Protein 2IF6 (pdb70)

Secondary structure (DSSP, 8-state):
----TT-EEEE---STTHHHHHHHHTSS--EEEEEEEETTEEEEEEESSSEEEEEHHHHHHTSGGG-EEEEEETT---HHHHHHHHHHHGGGTTPPB-TT--SSSSSB-HHHHHHHHHHHHH----S--EEGGGS---SHHHHHHHHHHHTT---TT-EE--HHHHHT-TTEEEEEEE----/----TT-EEEE---STTHHHHHHHHTSS--EEEEEEEETTEEEEEEESSSEEEEEHHHHHHHSGGG-EEEEEETT---HHHHHHHHHHHHTTTTPPB-TT--SSSSSB-HHHHHHHHHHHHH----S--EEGGGS---SHHHHHHHHHHHTT---TT-EE--HHHHHT-TTEEEEEEE--

Solvent-accessible surface area: 18149 Å² total; per-residue (Å²): 104,137,32,46,11,1,1,0,0,0,7,20,19,154,52,92,49,8,104,10,33,27,52,15,25,132,14,69,27,6,18,0,0,0,0,6,56,100,125,185,113,43,49,0,0,11,0,62,40,58,3,78,42,3,62,19,172,77,4,34,60,110,0,80,179,26,39,30,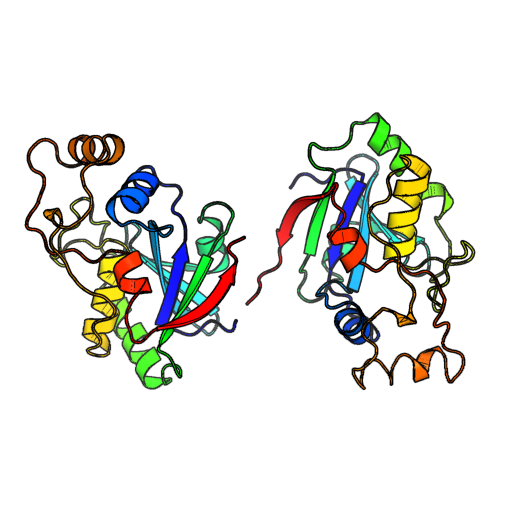5,0,33,35,21,126,86,30,21,57,103,110,64,35,116,87,0,26,124,13,0,134,167,10,65,51,63,72,36,2,91,42,49,28,56,55,68,107,83,0,7,10,1,0,0,0,11,12,0,1,59,82,19,40,56,32,132,0,1,135,56,70,79,17,93,100,28,52,24,93,58,107,80,4,87,59,46,18,150,132,133,31,35,208,134,46,39,77,98,48,44,14,0,8,8,35,22,0,28,88,4,113,52,14,46,56,44,13,126,96,21,31,80,63,60,115,9,52,10,1,3,0,0,0,6,20,23,162,55,102,44,7,134,7,31,39,60,14,20,137,17,82,27,6,19,0,0,0,0,6,50,95,133,190,120,37,49,0,0,9,1,64,42,57,3,73,42,7,50,2,124,102,2,21,74,110,3,71,174,27,37,10,2,0,31,34,21,124,87,30,21,58,102,114,60,34,111,89,0,23,103,5,0,108,152,16,66,50,62,73,32,1,94,43,40,25,56,53,72,104,75,0,6,10,0,0,0,0,8,15,0,1,59,74,14,38,55,34,127,0,2,135,59,68,81,14,100,98,26,55,24,94,54,107,71,4,84,57,36,19,154,137,111,33,34,206,128,45,38,76,101,47,44,13,0,7,8,39,22,0,28,90,3,116,51,14,47,59,45,13,131,68,47,141

InterPro domains:
  IPR024453 Permuted papain-like amidase enzyme, YaeF/YiiX, C92 family [PF05708] (21-193)
  IPR038765 Papain-like cysteine peptidase superfamily [SSF54001] (19-195)

Sequence (362 aa):
WQPQTGDIIFQISRSSQSKAIQLATHSDYSHTGMLVMRNNKKPYVFEAVGPVKYTPLKQWIAHHGEKGKYVVRRVEGGLSVEQQQKLAQQTAKRYLGKPYDFSFSWSDDRQYCSEVVWKVYQNALGMRVGEQQKLKEFDLSNPLVQQAKKLKERYGKNIPLEETVVSPQAVFDAPQLTTVAKEWPLFWQPQTGDIIFQISRSSQSKAIQLATHSDYSHTGMLVMRNKKPYVFEAVGPVKYTPLKQWIAHGEKGKYVVRRVEGGLSVEQQQKLAQTAKRYLGKPYDFSFSWSDDRQYCSEVVWKVYQNALGMRVGEQQKLKEFDLSNPLVQAKKLKERYGKNIPLEETVVSPQAVFDAPQLTTVAKEWP

Radius of gyration: 25.72 Å; Cα contacts (8 Å, |Δi|>4): 719; chains: 2; bounding box: 47×79×59 Å

Nearest PDB structures (foldseek):
  2if6-assembly2_B  TM=1.006E+00  e=7.183E-42  Escherichia coli O157:H7
  3kw0-assembly1_B  TM=7.102E-01  e=5.197E-08  Bacillus cereus ATCC 10987
  3kw0-assembly1_A  TM=7.034E-01  e=2.127E-07  Bacillus cereus ATCC 10987
  3kw0-assembly1_D  TM=5.969E-01  e=4.572E-08  Bacillus cereus ATCC 10987
  3kw0-assembly1_C  TM=5.766E-01  e=1.195E-07  Bacillus cereus ATCC 10987

B-factor: mean 24.36, std 8.17, range [10.58, 57.32]

Structure (mmCIF, N/CA/C/O backbone):
data_2IF6
#
_entry.id   2IF6
#
_cell.length_a   32.345
_cell.length_b   152.594
_cell.length_c   48.740
_cell.angle_alpha   90.00
_cell.angle_beta   92.67
_cell.angle_gamma   90.00
#
_symmetry.space_group_name_H-M   'P 1 21 1'
#
loop_
_entity.id
_entity.typ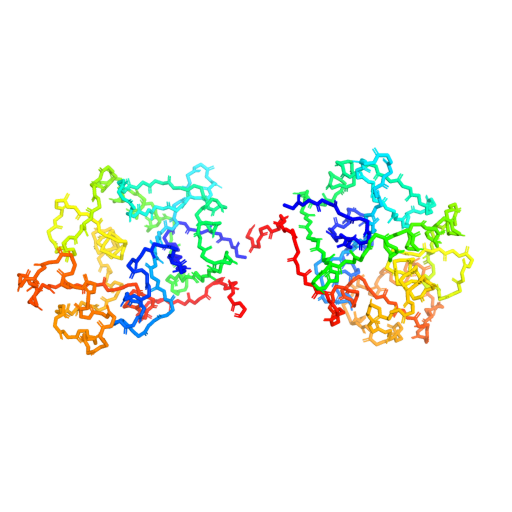e
_entity.pdbx_description
1 polymer 'Hypothetical protein yiiX'
2 non-polymer 'UNKNOWN ATOM OR ION'
3 water water
#
loop_
_atom_site.group_PDB
_atom_site.id
_atom_site.type_symbol
_atom_site.label_atom_id
_atom_site.label_alt_id
_atom_site.label_comp_id
_atom_site.label_asym_id
_atom_site.label_entity_id
_atom_site.label_seq_id
_atom_site.pdbx_PDB_ins_code
_atom_site.Cartn_x
_atom_site.Cartn_y
_atom_site.Cartn_z
_atom_site.occupancy
_atom_site.B_iso_or_equiv
_atom_site.auth_seq_id
_atom_site.auth_comp_id
_atom_site.auth_asym_id
_atom_site.auth_atom_id
_atom_site.pdbx_PDB_model_num
ATOM 1 N N . TRP A 1 3 ? 28.199 26.972 34.095 1.00 23.40 19 TRP A N 1
ATOM 2 C CA . TRP A 1 3 ? 28.173 25.775 35.002 1.00 22.30 19 TRP A CA 1
ATOM 3 C C . TRP A 1 3 ? 29.489 25.646 35.759 1.00 22.68 19 TRP A C 1
ATOM 4 O O . TRP A 1 3 ? 30.563 25.697 35.156 1.00 23.31 19 TRP A O 1
ATOM 15 N N . GLN A 1 4 ? 29.383 25.506 37.082 1.00 23.28 20 GLN A N 1
ATOM 16 C CA . GLN A 1 4 ? 30.501 25.230 37.978 1.00 24.07 20 GLN A CA 1
ATOM 17 C C . GLN A 1 4 ? 30.312 23.760 38.414 1.00 21.44 20 GLN A C 1
ATOM 18 O O . GLN A 1 4 ? 29.401 23.472 39.222 1.00 21.65 20 GLN A O 1
ATOM 24 N N . PRO A 1 5 ? 31.113 22.816 37.854 1.00 18.51 21 PRO A N 1
ATOM 25 C CA . PRO A 1 5 ? 30.933 21.428 38.242 1.00 17.41 21 PRO A CA 1
ATOM 26 C C . PRO A 1 5 ? 31.003 21.242 39.746 1.00 16.40 21 PRO A C 1
ATOM 27 O O . PRO A 1 5 ? 31.837 21.895 40.430 1.00 16.06 21 PRO A O 1
ATOM 31 N N . GLN A 1 6 ? 30.095 20.423 40.254 1.00 15.90 22 GLN A N 1
ATOM 32 C CA . GLN A 1 6 ? 30.080 20.050 41.677 1.00 16.94 22 GLN A CA 1
ATOM 33 C C . GLN A 1 6 ? 29.927 18.552 41.804 1.00 16.91 22 GLN A C 1
ATOM 34 O O . GLN A 1 6 ? 29.238 17.924 40.998 1.00 16.37 22 GLN A O 1
ATOM 40 N N . THR A 1 7 ? 30.532 17.989 42.848 1.00 15.46 23 THR A N 1
ATOM 41 C CA . THR A 1 7 ? 30.435 16.568 43.121 1.00 15.95 23 THR A CA 1
ATOM 42 C C . THR A 1 7 ? 28.960 16.175 43.262 1.00 15.95 23 THR A C 1
ATOM 43 O O . THR A 1 7 ? 28.176 16.859 43.974 1.00 15.39 23 THR A O 1
ATOM 47 N N . GLY A 1 8 ? 28.584 15.087 42.602 1.00 15.72 24 GLY A N 1
ATOM 48 C CA . GLY A 1 8 ? 27.193 14.698 42.544 1.00 14.59 24 GLY A CA 1
ATOM 49 C C . GLY A 1 8 ? 26.418 15.087 41.285 1.00 15.72 24 GLY A C 1
ATOM 50 O O . GLY A 1 8 ? 25.376 14.483 41.044 1.00 16.63 24 GLY A O 1
ATOM 51 N N . ASP A 1 9 ? 26.875 16.084 40.504 1.00 14.93 25 ASP A N 1
ATOM 52 C CA . ASP A 1 9 ? 26.176 16.461 39.264 1.00 14.10 25 ASP A CA 1
ATOM 53 C C . ASP A 1 9 ? 26.126 15.227 38.363 1.00 13.78 25 ASP A C 1
ATOM 54 O O . ASP A 1 9 ? 27.127 14.489 38.251 1.00 13.34 25 ASP A O 1
ATOM 59 N N . ILE A 1 10 ? 24.974 14.967 37.781 1.00 13.08 26 ILE A N 1
ATOM 60 C CA . ILE A 1 10 ? 24.830 13.766 36.959 1.00 15.09 26 ILE A CA 1
ATOM 61 C C . ILE A 1 10 ? 24.851 14.211 35.522 1.00 14.18 26 ILE A C 1
ATOM 62 O O . ILE A 1 10 ? 24.082 15.088 35.140 1.00 13.74 26 ILE A O 1
ATOM 67 N N . ILE A 1 11 ? 25.717 13.593 34.723 1.00 12.72 27 ILE A N 1
ATOM 68 C CA . ILE A 1 11 ? 25.950 14.064 33.372 1.00 12.70 27 ILE A CA 1
ATOM 69 C C . ILE A 1 11 ? 25.545 12.973 32.367 1.00 12.78 27 ILE A C 1
ATOM 70 O O . ILE A 1 11 ? 25.755 11.792 32.643 1.00 12.06 27 ILE A O 1
ATOM 75 N N . PHE A 1 12 ? 24.995 13.373 31.214 1.00 11.85 28 PHE A N 1
ATOM 76 C CA . PHE A 1 12 ? 24.405 12.417 30.261 1.00 12.26 28 PHE A CA 1
ATOM 77 C C . PHE A 1 12 ? 24.974 12.742 28.877 1.00 13.23 28 PHE A C 1
ATOM 78 O O . PHE A 1 12 ? 25.269 13.910 28.580 1.00 13.21 28 PHE A O 1
ATOM 86 N N . GLN A 1 13 ? 25.124 11.716 28.041 1.00 12.68 29 GLN A N 1
ATOM 87 C CA . GLN A 1 13 ? 25.619 11.896 26.703 1.00 14.38 29 GLN A CA 1
ATOM 88 C C . GLN A 1 13 ? 25.061 10.777 25.826 1.00 15.58 29 GLN A C 1
ATOM 89 O O . GLN A 1 13 ? 24.446 9.830 26.327 1.00 14.70 29 GLN A O 1
ATOM 95 N N . ILE A 1 14 ? 25.342 10.893 24.535 1.00 16.70 30 ILE A N 1
ATOM 96 C CA . ILE A 1 14 ? 25.057 9.852 23.561 1.00 18.78 30 ILE A CA 1
ATOM 97 C C . ILE A 1 14 ? 26.323 9.031 23.392 1.00 19.07 30 ILE A C 1
ATOM 98 O O . ILE A 1 14 ? 27.346 9.518 22.857 1.00 18.96 30 ILE A O 1
ATOM 103 N N . SER A 1 15 ? 26.262 7.793 23.855 1.00 20.39 31 SER A N 1
ATOM 104 C CA . SER A 1 15 ? 27.343 6.823 23.655 1.00 21.91 31 SER A CA 1
ATOM 105 C C . SER A 1 15 ? 27.610 6.572 22.141 1.00 23.13 31 SER A C 1
ATOM 106 O O . SER A 1 15 ? 26.675 6.591 21.326 1.00 22.58 31 SER A O 1
ATOM 109 N N . ARG A 1 16 ? 28.874 6.345 21.793 1.00 25.24 32 ARG A N 1
ATOM 110 C CA . ARG A 1 16 ? 29.254 5.916 20.431 1.00 28.12 32 ARG A CA 1
ATOM 111 C C . ARG A 1 16 ? 29.344 4.376 20.285 1.00 29.19 32 ARG A C 1
ATOM 112 O O . ARG A 1 16 ? 29.661 3.864 19.203 1.00 30.60 32 ARG A O 1
ATOM 120 N N . SER A 1 17 ? 29.065 3.656 21.364 1.00 29.58 33 SER A N 1
ATOM 121 C CA . SER A 1 17 ? 29.051 2.190 21.352 1.00 30.11 33 SER A CA 1
ATOM 122 C C . SER A 1 17 ? 27.922 1.649 20.491 1.00 30.29 33 SER A C 1
ATOM 123 O O . SER A 1 17 ? 26.937 2.332 20.266 1.00 29.25 33 SER A O 1
ATOM 126 N N . SER A 1 18 ? 28.068 0.397 20.036 1.00 30.90 34 SER A N 1
ATOM 127 C CA . SER A 1 18 ? 27.084 -0.232 19.126 1.00 30.69 34 SER A CA 1
ATOM 128 C C . SER A 1 18 ? 25.709 -0.469 19.780 1.00 30.06 34 SER A C 1
ATOM 129 O O . SER A 1 18 ? 24.704 -0.525 19.076 1.00 31.27 34 SER A O 1
ATOM 132 N N . GLN A 1 19 ? 25.649 -0.592 21.105 1.00 28.66 35 GLN A N 1
ATOM 133 C CA . GLN A 1 19 ? 24.342 -0.705 21.755 1.00 27.74 35 GLN A CA 1
ATOM 134 C C . GLN A 1 19 ? 23.607 0.633 21.919 1.00 25.71 35 GLN A C 1
ATOM 135 O O . GLN A 1 19 ? 22.469 0.650 22.365 1.00 24.75 35 GLN A O 1
ATOM 141 N N . SER A 1 20 ? 24.248 1.743 21.565 1.00 24.11 36 SER A N 1
ATOM 142 C CA . SER A 1 20 ? 23.713 3.051 21.930 1.00 23.17 36 SER A CA 1
ATOM 143 C C . SER A 1 20 ? 22.319 3.311 21.353 1.00 23.14 36 SER A C 1
ATOM 144 O O . SER A 1 20 ? 21.414 3.754 22.064 1.00 21.96 36 SER A O 1
ATOM 147 N N . LYS A 1 21 ? 22.150 3.005 20.066 1.00 22.15 37 LYS A N 1
ATOM 148 C CA . LYS A 1 21 ? 20.877 3.183 19.400 1.00 22.82 37 LYS A CA 1
ATOM 149 C C . LYS A 1 21 ? 19.750 2.331 19.983 1.00 21.86 37 LYS A C 1
ATOM 150 O O . LYS A 1 21 ? 18.635 2.811 20.211 1.00 21.92 37 LYS A O 1
ATOM 156 N N . ALA A 1 22 ? 20.030 1.061 20.239 1.00 21.45 38 ALA A N 1
ATOM 157 C CA . ALA A 1 22 ? 19.045 0.184 20.872 1.00 19.79 38 ALA A CA 1
ATOM 158 C C . ALA A 1 22 ? 18.588 0.728 22.226 1.00 19.00 38 ALA A C 1
ATOM 159 O O . ALA A 1 22 ? 17.410 0.706 22.530 1.00 17.36 38 ALA A O 1
ATOM 161 N N . ILE A 1 23 ? 19.544 1.195 23.034 1.00 18.62 39 ILE A N 1
ATOM 162 C CA . ILE A 1 23 ? 19.239 1.786 24.325 1.00 19.13 39 ILE A CA 1
ATOM 163 C C . ILE A 1 23 ? 18.321 3.008 24.153 1.00 18.29 39 ILE A C 1
ATOM 164 O O . ILE A 1 23 ? 17.287 3.092 24.790 1.00 18.40 39 ILE A O 1
ATOM 169 N N . GLN A 1 24 ? 18.680 3.918 23.262 1.00 18.17 40 GLN A N 1
ATOM 170 C CA . GLN A 1 24 ? 17.859 5.119 23.010 1.00 17.94 40 GLN A CA 1
ATOM 171 C C . GLN A 1 24 ? 16.412 4.750 22.653 1.00 17.93 40 GLN A C 1
ATOM 172 O O . GLN A 1 24 ? 15.432 5.328 23.158 1.00 17.43 40 GLN A O 1
ATOM 178 N N . LEU A 1 25 ? 16.274 3.739 21.810 1.00 17.12 41 LEU A N 1
ATOM 179 C CA . LEU A 1 25 ? 14.966 3.297 21.350 1.00 18.29 41 LEU A CA 1
ATOM 180 C C . LEU A 1 25 ? 14.128 2.621 22.437 1.00 17.82 41 LEU A C 1
ATOM 181 O O . LEU A 1 25 ? 12.969 2.960 22.630 1.00 18.57 41 LEU A O 1
ATOM 186 N N . ALA A 1 26 ? 14.711 1.648 23.135 1.00 17.74 42 ALA A N 1
ATOM 187 C CA . ALA A 1 26 ? 14.031 0.938 24.207 1.00 18.62 42 ALA A CA 1
ATOM 188 C C . ALA A 1 26 ? 13.597 1.869 25.363 1.00 19.88 42 ALA A C 1
ATOM 189 O O . ALA A 1 26 ? 12.622 1.587 26.091 1.00 19.63 42 ALA A O 1
ATOM 191 N N . THR A 1 27 ? 14.355 2.944 25.571 1.00 19.86 43 THR A N 1
ATOM 192 C CA . THR A 1 27 ? 14.114 3.746 26.791 1.00 20.62 43 THR A CA 1
ATOM 193 C C . THR A 1 27 ? 13.474 5.083 26.487 1.00 21.33 43 THR A C 1
ATOM 194 O O . THR A 1 27 ? 13.260 5.894 27.431 1.00 22.08 43 THR A O 1
ATOM 198 N N . HIS A 1 28 ? 13.187 5.286 25.195 1.00 21.57 44 HIS A N 1
ATOM 199 C CA . HIS A 1 28 ? 12.600 6.482 24.579 1.00 23.57 44 HIS A CA 1
ATOM 200 C C . HIS A 1 28 ? 13.406 7.722 24.914 1.00 23.45 44 HIS A C 1
ATOM 201 O O . HIS A 1 28 ? 12.879 8.686 25.467 1.00 24.56 44 HIS A O 1
ATOM 208 N N . SER A 1 29 ? 14.693 7.700 24.620 1.00 22.73 45 SER A N 1
ATOM 209 C CA . SER A 1 29 ? 15.574 8.697 25.213 1.00 23.07 45 SER A CA 1
ATOM 210 C C . SER A 1 29 ? 16.669 9.004 24.234 1.00 23.26 45 SER A C 1
ATOM 211 O O . SER A 1 29 ? 17.024 8.139 23.427 1.00 23.73 45 SER A O 1
ATOM 214 N N . ASP A 1 30 ? 17.191 10.224 24.316 1.00 22.39 46 ASP A N 1
ATOM 215 C CA . ASP A 1 30 ? 18.454 10.602 23.729 1.00 22.41 46 ASP A CA 1
ATOM 216 C C . ASP A 1 30 ? 19.694 10.119 24.499 1.00 21.02 46 ASP A C 1
ATOM 217 O O . ASP A 1 30 ? 20.779 10.135 23.954 1.00 22.05 46 ASP A O 1
ATOM 222 N N . TYR A 1 31 ? 19.553 9.738 25.761 1.00 19.52 47 TYR A N 1
ATOM 223 C CA . TYR A 1 31 ? 20.721 9.499 26.616 1.00 19.66 47 TYR A CA 1
ATOM 224 C C . TYR A 1 31 ? 21.051 8.027 26.609 1.00 19.21 47 TYR A C 1
ATOM 225 O O . TYR A 1 31 ? 20.191 7.192 26.920 1.00 20.82 47 TYR A O 1
ATOM 234 N N . SER A 1 32 ? 22.288 7.707 26.288 1.00 18.04 48 SER A N 1
ATOM 235 C CA . SER A 1 32 ? 22.691 6.322 26.329 1.00 17.98 48 SER A CA 1
ATOM 236 C C . SER A 1 32 ? 23.920 6.055 27.198 1.00 18.39 48 SER A C 1
ATOM 237 O O . SER A 1 32 ? 24.413 4.905 27.249 1.00 18.53 48 SER A O 1
ATOM 240 N N . HIS A 1 33 ? 24.425 7.098 27.876 1.00 16.75 49 HIS A N 1
ATOM 241 C CA . HIS A 1 33 ? 25.470 6.907 28.885 1.00 16.17 49 HIS A CA 1
ATOM 242 C C . HIS A 1 33 ? 25.354 7.984 29.948 1.00 15.65 49 HIS A C 1
ATOM 243 O O . HIS A 1 33 ? 24.891 9.077 29.648 1.00 16.18 49 HIS A O 1
ATOM 250 N N . THR A 1 34 ? 25.719 7.662 31.188 1.00 16.18 50 THR A N 1
ATOM 251 C CA . THR A 1 34 ? 25.643 8.643 32.289 1.00 16.64 50 THR A CA 1
ATOM 252 C C . THR A 1 34 ? 26.825 8.421 33.241 1.00 16.67 50 THR A C 1
ATOM 253 O O . THR A 1 34 ? 27.419 7.329 33.272 1.00 15.91 50 THR A O 1
ATOM 257 N N . GLY A 1 35 ? 27.215 9.469 33.949 1.00 14.63 51 GLY A N 1
ATOM 258 C CA . GLY A 1 35 ? 28.194 9.330 35.033 1.00 15.51 51 GLY A CA 1
ATOM 259 C C . GLY A 1 35 ? 27.921 10.427 36.048 1.00 14.99 51 GLY A C 1
ATOM 260 O O . GLY A 1 35 ? 26.990 11.251 35.854 1.00 14.50 51 GLY A O 1
ATOM 261 N N . MET A 1 36 ? 28.707 10.445 37.120 1.00 14.29 52 MET A N 1
ATOM 262 C CA . MET A 1 36 ? 28.488 11.427 38.195 1.00 14.15 52 MET A CA 1
ATOM 263 C C . MET A 1 36 ? 29.778 12.169 38.411 1.00 13.14 52 MET A C 1
ATOM 264 O O . MET A 1 36 ? 30.867 11.544 38.485 1.00 12.70 52 MET A O 1
ATOM 269 N N . LEU A 1 37 ? 29.673 13.487 38.511 1.00 13.86 53 LEU A N 1
ATOM 270 C CA . LEU A 1 37 ? 30.844 14.345 38.726 1.00 14.49 53 LEU A CA 1
ATOM 271 C C . LEU A 1 37 ? 31.416 14.052 40.124 1.00 14.68 53 LEU A C 1
ATOM 272 O O . LEU A 1 37 ? 30.656 13.877 41.079 1.00 13.59 53 LEU A O 1
ATOM 277 N N . VAL A 1 38 ? 32.752 13.938 40.202 1.00 14.10 54 VAL A N 1
ATOM 278 C CA . VAL A 1 38 ? 33.473 13.937 41.490 1.00 16.47 54 VAL A CA 1
ATOM 279 C C . VAL A 1 38 ? 34.643 14.930 41.341 1.00 17.37 54 VAL A C 1
ATOM 280 O O . VAL A 1 38 ? 35.477 14.787 40.420 1.00 17.98 54 VAL A O 1
ATOM 284 N N . MET A 1 39 ? 34.657 15.957 42.190 1.00 16.74 55 MET A N 1
ATOM 285 C CA . MET A 1 39 ? 35.769 16.899 42.254 1.00 18.16 55 MET A CA 1
ATOM 286 C C . MET A 1 39 ? 36.894 16.271 43.068 1.00 19.35 55 MET A C 1
ATOM 287 O O . MET A 1 39 ? 36.731 15.916 44.238 1.00 20.64 55 MET A O 1
ATOM 292 N N . ARG A 1 40 ? 38.030 16.062 42.418 1.00 19.56 56 ARG A N 1
ATOM 293 C CA . ARG A 1 40 ? 39.188 15.473 43.084 1.00 19.05 56 ARG A CA 1
ATOM 294 C C . ARG A 1 40 ? 40.293 16.509 43.049 1.00 18.31 56 ARG A C 1
ATOM 295 O O . ARG A 1 40 ? 40.689 16.964 41.978 1.00 17.61 56 ARG A O 1
ATOM 303 N N . ASN A 1 41 ? 40.737 16.952 44.223 1.00 19.82 57 ASN A N 1
ATOM 304 C CA A ASN A 1 41 ? 41.652 18.105 44.313 0.50 19.68 57 ASN A CA 1
ATOM 305 C CA B ASN A 1 41 ? 41.652 18.104 44.316 0.50 19.83 57 ASN A CA 1
ATOM 306 C C . ASN A 1 41 ? 41.140 19.272 43.472 1.00 19.76 57 ASN A C 1
ATOM 307 O O . ASN A 1 41 ? 41.895 19.930 42.757 1.00 18.88 57 ASN A O 1
ATOM 316 N N . LYS A 1 42 ? 39.826 19.518 43.545 1.00 19.13 58 LYS A N 1
ATOM 317 C CA . LYS A 1 42 ? 39.167 20.655 42.896 1.00 19.11 58 LYS A CA 1
ATOM 318 C C . LYS A 1 42 ? 39.128 20.569 41.354 1.00 19.62 58 LYS A C 1
ATOM 319 O O . LYS A 1 42 ? 38.842 21.560 40.688 1.00 19.01 58 LYS A O 1
ATOM 325 N N . LYS A 1 43 ? 39.400 19.384 40.820 1.00 17.87 59 LYS A N 1
ATOM 326 C CA . LYS A 1 43 ? 39.398 19.162 39.396 1.00 19.14 59 LYS A CA 1
ATOM 327 C C . LYS A 1 43 ? 38.259 18.210 39.091 1.00 17.75 59 LYS A C 1
ATOM 328 O O . LYS A 1 43 ? 38.074 17.235 39.822 1.00 17.58 59 LYS A O 1
ATOM 334 N N . PRO A 1 44 ? 37.499 18.490 38.020 1.00 17.75 60 PRO A N 1
ATOM 335 C CA . PRO A 1 44 ? 36.337 17.653 37.705 1.00 17.27 60 PRO A CA 1
ATOM 336 C C . PRO A 1 44 ? 36.654 16.334 36.977 1.00 16.65 60 PRO A C 1
ATOM 337 O O . PRO A 1 44 ? 37.272 16.319 35.890 1.00 16.60 60 PRO A O 1
ATOM 341 N N . TYR A 1 45 ? 36.226 15.247 37.605 1.00 15.53 61 TYR A N 1
ATOM 342 C CA . TYR A 1 45 ? 36.290 13.937 37.012 1.00 14.88 61 TYR A CA 1
ATOM 343 C C . TYR A 1 45 ? 34.871 13.409 36.895 1.00 15.24 61 TYR A C 1
ATOM 344 O O . TYR A 1 45 ? 34.001 13.817 37.664 1.00 15.64 61 TYR A O 1
ATOM 353 N N . VAL A 1 46 ? 34.655 12.484 35.966 1.00 13.15 62 VAL A N 1
ATOM 354 C CA . VAL A 1 46 ? 33.381 11.798 35.834 1.00 13.82 62 VAL A CA 1
ATOM 355 C C . VAL A 1 46 ? 33.565 10.342 36.311 1.00 14.54 62 VAL A C 1
ATOM 356 O O . VAL A 1 46 ? 34.334 9.554 35.710 1.00 16.18 62 VAL A O 1
ATOM 360 N N . PHE A 1 47 ? 32.866 10.000 37.400 1.00 14.47 63 PHE A N 1
ATOM 361 C CA . PHE A 1 47 ? 32.799 8.630 37.919 1.00 14.36 63 PHE A CA 1
ATOM 362 C C . PHE A 1 47 ? 31.791 7.882 37.056 1.00 15.21 63 PHE A C 1
ATOM 363 O O . PHE A 1 47 ? 30.621 8.297 36.989 1.00 13.52 63 PHE A O 1
ATOM 371 N N . GLU A 1 48 ? 32.231 6.809 36.384 1.00 14.54 64 GLU A N 1
ATOM 372 C CA . GLU A 1 48 ? 31.348 6.106 35.436 1.00 15.48 64 GLU A CA 1
ATOM 373 C C . GLU A 1 48 ? 31.637 4.614 35.385 1.00 15.71 64 GLU A C 1
ATOM 374 O O . GLU A 1 48 ? 32.772 4.206 35.612 1.00 14.85 64 GLU A O 1
ATOM 380 N N . ALA A 1 49 ? 30.611 3.820 35.098 1.00 15.91 65 ALA A N 1
ATOM 381 C CA . ALA A 1 49 ? 30.765 2.366 34.937 1.00 19.13 65 ALA A CA 1
ATOM 382 C C . ALA A 1 49 ? 30.938 2.118 33.456 1.00 21.00 65 ALA A C 1
ATOM 383 O O . ALA A 1 49 ? 29.971 2.160 32.708 1.00 22.00 65 ALA A O 1
ATOM 385 N N . VAL A 1 50 ? 32.178 1.918 33.028 1.00 22.53 66 VAL A N 1
ATOM 386 C CA . VAL A 1 50 ? 32.471 1.539 31.633 1.00 23.98 66 VAL A CA 1
ATOM 387 C C . VAL A 1 50 ? 33.354 0.287 31.508 1.00 24.49 66 VAL A C 1
ATOM 388 O O . VAL A 1 50 ? 33.944 0.054 30.473 1.00 26.27 66 VAL A O 1
ATOM 392 N N . GLY A 1 51 ? 33.455 -0.505 32.560 1.00 25.32 67 GLY A N 1
ATOM 393 C CA . GLY A 1 51 ? 34.322 -1.691 32.536 1.00 25.31 67 GLY A CA 1
ATOM 394 C C . GLY A 1 51 ? 35.777 -1.264 32.512 1.00 24.85 67 GLY A C 1
ATOM 395 O O . GLY A 1 51 ? 36.409 -1.245 31.445 1.00 24.87 67 GLY A O 1
ATOM 396 N N . PRO A 1 52 ? 36.312 -0.879 33.681 1.00 23.42 68 PRO A N 1
ATOM 397 C CA . PRO A 1 52 ? 35.637 -0.990 34.958 1.00 22.16 68 PRO A CA 1
ATOM 398 C C . PRO A 1 52 ? 34.955 0.333 35.399 1.00 20.39 68 PRO A C 1
ATOM 399 O O . PRO A 1 52 ? 34.956 1.306 34.652 1.00 20.99 68 PRO A O 1
ATOM 403 N N . VAL A 1 53 ? 34.407 0.348 36.609 1.00 18.12 69 VAL A N 1
ATOM 404 C CA . VAL A 1 53 ? 33.985 1.614 37.223 1.00 16.71 69 VAL A CA 1
ATOM 405 C C . VAL A 1 53 ? 35.267 2.382 37.534 1.00 17.15 69 VAL A C 1
ATOM 406 O O . VAL A 1 53 ? 36.243 1.829 38.080 1.00 15.77 69 VAL A O 1
ATOM 410 N N . LYS A 1 54 ? 35.280 3.659 37.180 1.00 17.39 70 LYS A N 1
ATOM 411 C CA . LYS A 1 54 ? 36.518 4.446 37.167 1.00 18.34 70 LYS A CA 1
ATOM 412 C C . LYS A 1 54 ? 36.210 5.941 37.135 1.00 17.57 70 LYS A C 1
ATOM 413 O O . LYS A 1 54 ? 35.067 6.358 36.860 1.00 17.31 70 LYS A O 1
ATOM 419 N N . TYR A 1 55 ? 37.239 6.732 37.387 1.00 16.60 71 TYR A N 1
ATOM 420 C CA . TYR A 1 55 ? 37.208 8.187 37.169 1.00 17.50 71 TYR A CA 1
ATOM 421 C C . TYR A 1 55 ? 37.853 8.573 35.841 1.00 17.89 71 TYR A C 1
ATOM 422 O O . TYR A 1 55 ? 38.943 8.093 35.500 1.00 18.88 71 TYR A O 1
ATOM 431 N N . THR A 1 56 ? 37.203 9.473 35.121 1.00 18.17 72 THR A N 1
ATOM 432 C CA . THR A 1 56 ? 37.686 9.974 33.853 1.00 18.44 72 THR A CA 1
ATOM 433 C C . THR A 1 56 ? 37.705 11.499 33.877 1.00 18.43 72 THR A C 1
ATOM 434 O O . THR A 1 56 ? 36.720 12.098 34.285 1.00 18.38 72 THR A O 1
ATOM 438 N N . PRO A 1 57 ? 38.800 12.138 33.405 1.00 19.05 73 PRO A N 1
ATOM 439 C CA . PRO A 1 57 ? 38.773 13.606 33.346 1.00 18.01 73 PRO A CA 1
ATOM 440 C C . PRO A 1 57 ? 37.582 14.128 32.527 1.00 17.64 73 PRO A C 1
ATOM 441 O O . PRO A 1 57 ? 37.260 13.600 31.476 1.00 17.07 73 PRO A O 1
ATOM 445 N N . LEU A 1 58 ? 36.905 15.134 33.043 1.00 17.25 74 LEU A N 1
ATOM 446 C CA . LEU A 1 58 ? 35.688 15.661 32.397 1.00 17.99 74 LEU A CA 1
ATOM 447 C C . LEU A 1 58 ? 35.870 16.031 30.906 1.00 19.15 74 LEU A C 1
ATOM 448 O O . LEU A 1 58 ? 35.030 15.731 30.068 1.00 18.37 74 LEU A O 1
ATOM 453 N N . LYS A 1 59 ? 36.990 16.640 30.563 1.00 20.24 75 LYS A N 1
ATOM 454 C CA . LYS A 1 59 ? 37.197 17.029 29.182 1.00 22.96 75 LYS A CA 1
ATOM 455 C C . LYS A 1 59 ? 37.174 15.786 28.305 1.00 22.09 75 LYS A C 1
ATOM 456 O O . LYS A 1 59 ? 36.499 15.772 27.281 1.00 21.81 75 LYS A O 1
ATOM 462 N N . GLN A 1 60 ? 37.867 14.730 28.734 1.00 21.99 76 GLN A N 1
ATOM 463 C CA . GLN A 1 60 ? 37.920 13.481 27.963 1.00 23.26 76 GLN A CA 1
ATOM 464 C C . GLN A 1 60 ? 36.525 12.782 27.912 1.00 21.66 76 GLN A C 1
ATOM 465 O O . GLN A 1 60 ? 36.089 12.262 26.861 1.00 19.64 76 GLN A O 1
ATOM 471 N N . TRP A 1 61 ? 35.838 12.759 29.048 1.00 18.67 77 TRP A N 1
ATOM 472 C CA . TRP A 1 61 ? 34.477 12.204 29.083 1.00 19.00 77 TRP A CA 1
ATOM 473 C C . TRP A 1 61 ? 33.537 12.847 28.054 1.00 18.45 77 TRP A C 1
ATOM 474 O O . TRP A 1 61 ? 32.816 12.163 27.353 1.00 18.44 77 TRP A O 1
ATOM 485 N N . ILE A 1 62 ? 33.543 14.177 27.972 1.00 19.22 78 ILE A N 1
ATOM 486 C CA . ILE A 1 62 ? 32.611 14.884 27.097 1.00 21.01 78 ILE A CA 1
ATOM 487 C C . ILE A 1 62 ? 32.940 14.625 25.621 1.00 22.55 78 ILE A C 1
ATOM 488 O O . ILE A 1 62 ? 32.029 14.508 24.776 1.00 23.53 78 ILE A O 1
ATOM 493 N N . ALA A 1 63 ? 34.240 14.561 25.335 1.00 24.16 79 ALA A N 1
ATOM 494 C CA . ALA A 1 63 ? 34.778 14.381 23.969 1.00 25.90 79 ALA A CA 1
ATOM 495 C C . ALA A 1 63 ? 34.349 13.025 23.422 1.00 26.02 79 ALA A C 1
ATOM 496 O O . ALA A 1 63 ? 34.185 12.849 22.223 1.00 28.27 79 ALA A O 1
ATOM 498 N N . HIS A 1 64 ? 34.175 12.063 24.314 1.00 26.15 80 HIS A N 1
ATOM 499 C CA A HIS A 1 64 ? 33.756 10.718 23.924 0.50 26.54 80 HIS A CA 1
ATOM 500 C CA B HIS A 1 64 ? 33.753 10.707 23.950 0.50 26.42 80 HIS A CA 1
ATOM 501 C C . HIS A 1 64 ? 32.269 10.629 23.516 1.00 26.03 80 HIS A C 1
ATOM 502 O O . HIS A 1 64 ? 31.851 9.664 22.873 1.00 26.84 80 HIS A O 1
ATOM 515 N N . GLY A 1 65 ? 31.472 11.628 23.869 1.00 24.64 81 GLY A N 1
ATOM 516 C CA . GLY A 1 65 ? 30.055 11.603 23.519 1.00 24.18 81 GLY A CA 1
ATOM 517 C C . GLY A 1 65 ? 29.898 11.962 22.060 1.00 24.61 81 GLY A C 1
ATOM 518 O O . GLY A 1 65 ? 30.692 12.724 21.522 1.00 23.61 81 GLY A O 1
ATOM 519 N N . GLU A 1 66 ? 28.889 11.410 21.405 1.00 25.23 82 GLU A N 1
ATOM 520 C CA . GLU A 1 66 ? 28.620 11.795 20.026 1.00 25.99 82 GLU A CA 1
ATOM 521 C C . GLU A 1 66 ? 28.377 13.306 19.910 1.00 25.45 82 GLU A C 1
ATOM 522 O O . GLU A 1 66 ? 27.564 13.899 20.656 1.00 23.91 82 GLU A O 1
ATOM 528 N N . LYS A 1 67 ? 29.118 13.927 18.996 1.00 25.36 83 LYS A N 1
ATOM 529 C CA . LYS A 1 67 ? 29.032 15.363 18.736 1.00 25.67 83 LYS A CA 1
ATOM 530 C C . LYS A 1 67 ? 29.380 16.241 19.950 1.00 24.63 83 LYS A C 1
ATOM 531 O O . LYS A 1 67 ? 29.138 17.455 19.919 1.00 24.60 83 LYS A O 1
ATOM 537 N N . GLY A 1 68 ? 29.983 15.644 20.987 1.00 22.98 84 GLY A N 1
ATOM 538 C CA . GLY A 1 68 ? 30.347 16.377 22.204 1.00 21.86 84 GLY A CA 1
ATOM 539 C C . GLY A 1 68 ? 29.158 16.850 23.043 1.00 21.26 84 GLY A C 1
ATOM 540 O O . GLY A 1 68 ? 29.333 17.701 23.937 1.00 21.43 84 GLY A O 1
ATOM 541 N N . LYS A 1 69 ? 27.947 16.353 22.739 1.00 20.12 85 LYS A N 1
ATOM 542 C CA . LYS A 1 69 ? 26.728 16.842 23.388 1.00 19.25 85 LYS A CA 1
ATOM 543 C C . LYS A 1 69 ? 26.644 16.291 24.805 1.00 18.44 85 LYS A C 1
ATOM 544 O O . LYS A 1 69 ? 27.027 15.134 25.057 1.00 16.61 85 LYS A O 1
ATOM 550 N N . TYR A 1 70 ? 26.142 17.113 25.725 1.00 17.83 86 TY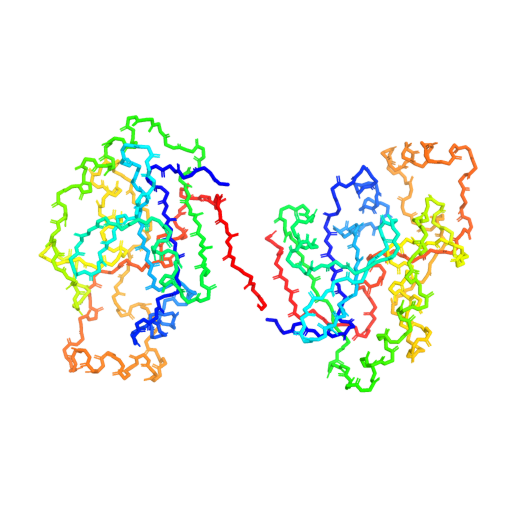R A N 1
ATOM 551 C CA . TYR A 1 70 ? 25.945 16.655 27.096 1.00 16.89 86 TYR A CA 1
ATOM 552 C C . TYR A 1 70 ? 24.926 17.557 27.781 1.00 17.38 86 TYR A C 1
ATOM 553 O O . TYR A 1 70 ? 24.681 18.708 27.357 1.00 16.59 86 TYR A O 1
ATOM 562 N N . VAL A 1 71 ? 24.341 17.024 28.840 1.00 16.57 87 VAL A N 1
ATOM 563 C CA . VAL A 1 71 ? 23.442 17.799 29.706 1.00 16.24 87 VAL A CA 1
ATOM 564 C C . VAL A 1 71 ? 23.750 17.345 31.110 1.00 15.41 87 VAL A C 1
ATOM 565 O O . VAL A 1 71 ? 24.125 16.167 31.325 1.00 14.81 87 VAL A O 1
ATOM 569 N N . VAL A 1 72 ? 23.628 18.268 32.065 1.00 14.70 88 VAL A N 1
ATOM 570 C CA . VAL A 1 72 ? 23.982 17.987 33.448 1.00 14.41 88 VAL A CA 1
ATOM 571 C C . VAL A 1 72 ? 22.787 18.246 34.342 1.00 15.10 88 VAL A C 1
ATOM 572 O O . VAL A 1 72 ? 22.180 19.306 34.247 1.00 16.19 88 VAL A O 1
ATOM 576 N N . ARG A 1 73 ? 22.467 17.296 35.225 1.00 16.47 89 ARG A N 1
ATOM 577 C CA . ARG A 1 73 ? 21.402 17.496 36.208 1.00 16.18 89 ARG A CA 1
ATOM 578 C C . ARG A 1 73 ? 22.005 17.594 37.611 1.00 16.25 89 ARG A C 1
ATOM 579 O O . ARG A 1 73 ? 23.042 16.986 37.901 1.00 17.55 89 ARG A O 1
ATOM 587 N N . ARG A 1 74 ? 21.367 18.362 38.474 1.00 15.31 90 ARG A N 1
ATOM 588 C CA . ARG A 1 74 ? 21.823 18.486 39.864 1.00 14.51 90 ARG A CA 1
ATOM 589 C C . ARG A 1 74 ? 20.644 18.504 40.804 1.00 15.27 90 ARG A C 1
ATOM 590 O O . ARG A 1 74 ? 19.569 19.001 40.450 1.00 14.68 90 ARG A O 1
ATOM 598 N N . VAL A 1 75 ? 20.834 18.033 42.043 1.00 14.92 91 VAL A N 1
ATOM 599 C CA . VAL A 1 75 ? 19.723 18.118 42.964 1.00 16.28 91 VAL A CA 1
ATOM 600 C C . VAL A 1 75 ? 19.350 19.590 43.131 1.00 16.62 91 VAL A C 1
ATOM 601 O O . VAL A 1 75 ? 20.221 20.423 43.344 1.00 16.91 91 VAL A O 1
ATOM 605 N N . GLU A 1 76 ? 18.058 19.894 43.035 1.00 16.37 92 GLU A N 1
ATOM 606 C CA . GLU A 1 76 ? 17.593 21.271 43.014 1.00 17.46 92 GLU A CA 1
ATOM 607 C C . GLU A 1 76 ? 17.924 21.970 44.339 1.00 18.43 92 GLU A C 1
ATOM 608 O O . GLU A 1 76 ? 17.659 21.414 45.445 1.00 16.37 92 GLU A O 1
ATOM 614 N N . GLY A 1 77 ? 18.511 23.160 44.217 1.00 18.86 93 GLY A N 1
ATOM 615 C CA . GLY A 1 77 ? 19.063 23.891 45.395 1.00 20.73 93 GLY A CA 1
ATOM 616 C C . GLY A 1 77 ? 20.472 23.484 45.841 1.00 21.50 93 GLY A C 1
ATOM 617 O O . GLY A 1 77 ? 21.070 24.112 46.742 1.00 21.22 93 GLY A O 1
ATOM 618 N N . GLY A 1 78 ? 21.025 22.460 45.193 1.00 20.71 94 GLY A N 1
ATOM 619 C CA . GLY A 1 78 ? 22.404 22.034 45.437 1.00 20.61 94 GLY A CA 1
ATOM 620 C C . GLY A 1 78 ? 22.532 21.101 46.624 1.00 20.54 94 GLY A C 1
ATOM 621 O O . GLY A 1 78 ? 21.625 21.043 47.497 1.00 20.96 94 GLY A O 1
ATOM 622 N N . LEU A 1 79 ? 23.653 20.360 46.657 1.00 19.59 95 LEU A N 1
ATOM 623 C CA . LEU A 1 79 ? 24.044 19.511 47.802 1.00 18.71 95 LEU A CA 1
ATOM 624 C C . LEU A 1 79 ? 24.974 20.297 48.731 1.00 19.45 95 LEU A C 1
ATOM 625 O O . LEU A 1 79 ? 25.694 21.209 48.259 1.00 19.69 95 LEU A O 1
ATOM 630 N N . SER A 1 80 ? 24.954 19.958 50.035 1.00 19.41 96 SER A N 1
ATOM 631 C CA . SER A 1 80 ? 25.888 20.543 50.983 1.00 19.62 96 SER A CA 1
ATOM 632 C C . SER A 1 80 ? 27.245 19.880 50.770 1.00 19.68 96 SER A C 1
ATOM 633 O O . SER A 1 80 ? 27.355 18.815 50.126 1.00 19.24 96 SER A O 1
ATOM 636 N N . VAL A 1 81 ? 28.281 20.482 51.338 1.00 19.45 97 VAL A N 1
ATOM 637 C CA . VAL A 1 81 ? 29.610 19.856 51.317 1.00 18.69 97 VAL A CA 1
ATOM 638 C C . VAL A 1 81 ? 29.594 18.468 51.953 1.00 19.40 97 VAL A C 1
ATOM 639 O O . VAL A 1 81 ? 30.215 17.525 51.437 1.00 16.97 97 VAL A O 1
ATOM 643 N N . GLU A 1 82 ? 28.845 18.309 53.044 1.00 20.26 98 GLU A N 1
ATOM 644 C CA . GLU A 1 82 ? 28.721 17.003 53.684 1.00 22.64 98 GLU A CA 1
ATOM 645 C C . GLU A 1 82 ? 28.051 15.924 52.775 1.00 21.10 98 GLU A C 1
ATOM 646 O O . GLU A 1 82 ? 28.489 14.749 52.717 1.00 21.07 98 GLU A O 1
ATOM 652 N N . GLN A 1 83 ? 26.982 16.316 52.088 1.00 19.60 99 GLN A N 1
ATOM 653 C CA . GLN A 1 83 ? 26.312 15.419 51.134 1.00 19.72 99 GLN A CA 1
ATOM 654 C C . GLN A 1 83 ? 27.289 15.016 50.019 1.00 18.99 99 GLN A C 1
ATOM 655 O O . GLN A 1 83 ? 27.430 13.848 49.719 1.00 18.20 99 GLN A O 1
ATOM 661 N N . GLN A 1 84 ? 27.972 15.999 49.444 1.00 18.11 100 GLN A N 1
ATOM 662 C CA . GLN A 1 84 ? 28.983 15.748 48.415 1.00 20.73 100 GLN A CA 1
ATOM 663 C C . GLN A 1 84 ? 30.079 14.752 48.861 1.00 20.70 100 GLN A C 1
ATOM 664 O O . GLN A 1 84 ? 30.430 13.838 48.107 1.00 22.03 100 GLN A O 1
ATOM 670 N N . GLN A 1 85 ? 30.623 14.937 50.070 1.00 22.22 101 GLN A N 1
ATOM 671 C CA . GLN A 1 85 ? 31.619 14.034 50.665 1.00 23.37 101 GLN A CA 1
ATOM 672 C C . GLN A 1 85 ? 31.057 12.620 50.877 1.00 22.59 101 GLN A C 1
ATOM 673 O O . GLN A 1 85 ? 31.801 11.635 50.811 1.00 21.92 101 GLN A O 1
ATOM 679 N N . LYS A 1 86 ? 29.761 12.507 51.148 1.00 21.59 102 LYS A N 1
ATOM 680 C CA . LYS A 1 86 ? 29.176 11.161 51.272 1.00 22.03 102 LYS A CA 1
ATOM 681 C C . LYS A 1 86 ? 29.055 10.462 49.907 1.00 21.05 102 LYS A C 1
ATOM 682 O O . LYS A 1 86 ? 29.320 9.249 49.799 1.00 20.53 102 LYS A O 1
ATOM 688 N N . LEU A 1 87 ? 28.676 11.215 48.871 1.00 19.41 103 LEU A N 1
ATOM 689 C CA . LEU A 1 87 ? 28.643 10.646 47.498 1.00 18.73 103 LEU A CA 1
ATOM 690 C C . LEU A 1 87 ? 30.031 10.209 47.073 1.00 18.66 103 LEU A C 1
ATOM 691 O O . LEU A 1 87 ? 30.210 9.087 46.578 1.00 17.93 103 LEU A O 1
ATOM 696 N N . ALA A 1 88 ? 31.013 11.088 47.273 1.00 18.52 104 ALA A N 1
ATOM 697 C CA . ALA A 1 88 ? 32.399 10.764 46.920 1.00 18.95 104 ALA A CA 1
ATOM 698 C C . ALA A 1 88 ? 32.898 9.482 47.612 1.00 20.22 104 ALA A C 1
ATOM 699 O O . ALA A 1 88 ? 33.512 8.628 46.965 1.00 21.43 104 ALA A O 1
ATOM 701 N N . GLN A 1 89 ? 32.629 9.364 48.919 1.00 21.35 105 GLN A N 1
ATOM 702 C CA A GLN A 1 89 ? 33.007 8.219 49.774 0.50 22.10 105 GLN A CA 1
ATOM 703 C CA B GLN A 1 89 ? 33.082 8.201 49.698 0.50 21.72 105 GLN A CA 1
ATOM 704 C C . GLN A 1 89 ? 32.396 6.899 49.312 1.00 21.64 105 GLN A C 1
ATOM 705 O O . GLN A 1 89 ? 33.053 5.857 49.234 1.00 20.89 105 GLN A O 1
ATOM 716 N N . THR A 1 90 ? 31.094 6.945 49.073 1.00 20.84 106 THR A N 1
ATOM 717 C CA . THR A 1 90 ? 30.361 5.782 48.595 1.00 20.10 106 THR A CA 1
ATOM 718 C C . THR A 1 90 ? 30.817 5.355 47.220 1.00 20.25 106 THR A C 1
ATOM 719 O O . THR A 1 90 ? 30.936 4.169 46.967 1.00 19.24 106 THR A O 1
ATOM 723 N N . ALA A 1 91 ? 31.074 6.324 46.327 1.00 19.76 107 ALA A N 1
ATOM 724 C CA . ALA A 1 91 ? 31.500 5.999 44.969 1.00 20.01 107 ALA A CA 1
ATOM 725 C C . ALA A 1 91 ? 32.723 5.078 45.021 1.00 20.98 107 ALA A C 1
ATOM 726 O O . ALA A 1 91 ? 32.877 4.196 44.170 1.00 19.98 107 ALA A O 1
ATOM 728 N N . LYS A 1 92 ? 33.585 5.290 46.020 1.00 21.85 108 LYS A N 1
ATOM 729 C CA . LYS A 1 92 ? 34.838 4.525 46.130 1.00 23.60 108 LYS A CA 1
ATOM 730 C C . LYS A 1 92 ? 34.623 3.022 46.246 1.00 23.57 108 LYS A C 1
ATOM 731 O O . LYS A 1 92 ? 35.456 2.258 45.815 1.00 24.08 108 LYS A O 1
ATOM 737 N N . ARG A 1 93 ? 33.503 2.611 46.818 1.00 25.03 109 ARG A N 1
ATOM 738 C CA . ARG A 1 93 ? 33.199 1.198 47.062 1.00 26.51 109 ARG A CA 1
ATOM 739 C C . ARG A 1 93 ? 32.930 0.413 45.777 1.00 25.37 109 ARG A C 1
ATOM 740 O O . ARG A 1 93 ? 32.984 -0.803 45.788 1.00 25.70 109 ARG A O 1
ATOM 748 N N . TYR A 1 94 ? 32.656 1.108 44.670 1.00 24.21 110 TYR A N 1
ATOM 749 C CA . TYR A 1 94 ? 32.309 0.459 43.390 1.00 22.74 110 TYR A CA 1
ATOM 750 C C . TYR A 1 94 ? 33.462 0.489 42.376 1.00 22.44 110 TYR A C 1
ATOM 751 O O . TYR A 1 94 ? 33.368 -0.127 41.305 1.00 22.17 110 TYR A O 1
ATOM 760 N N . LEU A 1 95 ? 34.547 1.200 42.700 1.00 21.82 111 LEU A N 1
ATOM 761 C CA . LEU A 1 95 ? 35.646 1.331 41.764 1.00 21.61 111 LEU A CA 1
ATOM 762 C C . LEU A 1 95 ? 36.216 -0.034 41.415 1.00 22.22 111 LEU A C 1
ATOM 763 O O . LEU A 1 95 ? 36.331 -0.918 42.285 1.00 23.35 111 LEU A O 1
ATOM 768 N N . GLY A 1 96 ? 36.548 -0.215 40.146 1.00 23.02 112 GLY A N 1
ATOM 769 C CA . GLY A 1 96 ? 37.110 -1.477 39.684 1.00 22.70 112 GLY A CA 1
ATOM 770 C C . GLY A 1 96 ? 36.126 -2.574 39.330 1.00 22.67 112 GLY A C 1
ATOM 771 O O . GLY A 1 96 ? 36.542 -3.604 38.821 1.00 23.11 112 GLY A O 1
ATOM 772 N N . LYS A 1 97 ? 34.838 -2.387 39.595 1.00 22.71 113 LYS A N 1
ATOM 773 C CA . LYS A 1 97 ? 33.815 -3.387 39.208 1.00 23.45 113 LYS A CA 1
ATOM 774 C C . LYS A 1 97 ? 33.715 -3.455 37.676 1.00 23.11 113 LYS A C 1
ATOM 775 O O . LYS A 1 97 ? 33.686 -2.406 37.010 1.00 23.46 113 LYS A O 1
ATOM 781 N N . PRO A 1 98 ? 33.675 -4.671 37.096 1.00 22.77 114 PRO A N 1
ATOM 782 C CA . PRO A 1 98 ? 33.608 -4.739 35.627 1.00 23.40 114 PRO A CA 1
ATOM 783 C C . PRO A 1 98 ? 32.247 -4.330 35.025 1.00 23.92 114 PRO A C 1
ATOM 784 O O . PRO A 1 98 ? 31.265 -4.210 35.745 1.00 23.21 114 PRO A O 1
ATOM 788 N N . TYR A 1 99 ? 32.198 -4.152 33.705 1.00 24.60 115 TYR A N 1
ATOM 789 C CA . TYR A 1 99 ? 30.966 -3.723 33.056 1.00 25.74 115 TYR A CA 1
ATOM 790 C C . TYR A 1 99 ? 29.900 -4.817 33.100 1.00 25.43 115 TYR A C 1
ATOM 791 O O . TYR A 1 99 ? 30.178 -5.971 32.779 1.00 25.00 115 TYR A O 1
ATOM 800 N N . ASP A 1 100 ? 28.682 -4.439 33.476 1.00 25.37 116 ASP A N 1
ATOM 801 C CA . ASP A 1 100 ? 27.566 -5.380 33.561 1.00 25.68 116 ASP A CA 1
ATOM 802 C C . ASP A 1 100 ? 26.873 -5.586 32.226 1.00 26.72 116 ASP A C 1
ATOM 803 O O . ASP A 1 100 ? 25.847 -4.947 31.936 1.00 25.95 116 ASP A O 1
ATOM 808 N N . PHE A 1 101 ? 27.399 -6.530 31.443 1.00 28.06 117 PHE A N 1
ATOM 809 C CA . PHE A 1 101 ? 26.817 -6.881 30.138 1.00 29.36 117 PHE A CA 1
ATOM 810 C C . PHE A 1 101 ? 25.410 -7.494 30.195 1.00 29.72 117 PHE A C 1
ATOM 811 O O . PHE A 1 101 ? 24.712 -7.511 29.194 1.00 31.46 117 PHE A O 1
ATOM 819 N N . SER A 1 102 ? 25.005 -7.973 31.362 1.00 29.73 118 SER A N 1
ATOM 820 C CA . SER A 1 102 ? 23.693 -8.568 31.592 1.00 29.56 118 SER A CA 1
ATOM 821 C C . SER A 1 102 ? 22.610 -7.573 32.022 1.00 28.82 118 SER A C 1
ATOM 822 O O . SER A 1 102 ? 21.447 -7.957 32.109 1.00 27.39 118 SER A O 1
ATOM 825 N N . PHE A 1 103 ? 22.997 -6.324 32.336 1.00 27.90 119 PHE A N 1
ATOM 826 C CA . PHE A 1 103 ? 22.117 -5.381 33.070 1.00 28.00 119 PHE A CA 1
ATOM 827 C C . PHE A 1 103 ? 21.444 -6.006 34.305 1.00 27.32 119 PHE A C 1
ATOM 828 O O . PHE A 1 103 ? 20.251 -5.813 34.574 1.00 27.63 119 PHE A O 1
ATOM 836 N N . SER A 1 104 ? 22.230 -6.723 35.086 1.00 26.17 120 SER A N 1
ATOM 837 C CA . SER A 1 104 ? 21.714 -7.352 36.280 1.00 25.28 120 SER A CA 1
ATOM 838 C C . SER A 1 104 ? 21.741 -6.384 37.461 1.00 24.57 120 SER A C 1
ATOM 839 O O . SER A 1 104 ? 22.665 -5.589 37.604 1.00 23.01 120 SER A O 1
ATOM 842 N N . TRP A 1 105 ? 20.723 -6.465 38.302 1.00 25.03 121 TRP A N 1
ATOM 843 C CA . TRP A 1 105 ? 20.650 -5.627 39.503 1.00 25.58 121 TRP A CA 1
ATOM 844 C C . TRP A 1 105 ? 21.581 -6.076 40.654 1.00 26.47 121 TRP A C 1
ATOM 845 O O . TRP A 1 105 ? 21.658 -5.415 41.673 1.00 26.52 121 TRP A O 1
ATOM 856 N N . SER A 1 106 ? 22.297 -7.196 40.495 1.00 26.74 122 SER A N 1
ATOM 857 C CA . SER A 1 106 ? 23.296 -7.592 41.498 1.00 26.43 122 SER A CA 1
ATOM 858 C C . SER A 1 106 ? 24.529 -6.668 41.422 1.00 27.62 122 SER A C 1
ATOM 859 O O . SER A 1 106 ? 24.773 -6.003 40.393 1.00 27.00 122 SER A O 1
ATOM 862 N N . ASP A 1 107 ? 25.299 -6.625 42.509 1.00 27.62 123 ASP A N 1
ATOM 863 C CA . ASP A 1 107 ? 26.447 -5.711 42.608 1.00 29.04 123 ASP A CA 1
ATOM 864 C C . ASP A 1 107 ? 27.762 -6.241 42.044 1.00 28.34 123 ASP A C 1
ATOM 865 O O . ASP A 1 107 ? 28.742 -5.493 41.971 1.00 29.05 123 ASP A O 1
ATOM 870 N N . ASP A 1 108 ? 27.762 -7.497 41.614 1.00 28.19 124 ASP A N 1
ATOM 871 C CA . ASP A 1 108 ? 28.940 -8.123 40.990 1.00 28.56 124 ASP A CA 1
ATOM 872 C C . ASP A 1 108 ? 29.574 -7.274 39.864 1.00 26.94 124 ASP A C 1
ATOM 873 O O . ASP A 1 108 ? 30.791 -7.130 39.805 1.00 26.20 124 ASP A O 1
ATOM 878 N N . ARG A 1 109 ? 28.752 -6.755 38.957 1.00 24.73 125 ARG A N 1
ATOM 879 C CA . ARG A 1 109 ? 29.222 -5.922 37.841 1.00 22.96 125 ARG A CA 1
ATOM 880 C C . ARG A 1 109 ? 28.330 -4.680 37.760 1.00 21.13 125 ARG A C 1
ATOM 881 O O . ARG A 1 109 ? 27.231 -4.705 38.300 1.00 20.14 125 ARG A O 1
ATOM 889 N N . GLN A 1 110 ? 28.764 -3.613 37.079 1.00 19.27 126 GLN A N 1
ATOM 890 C CA . GLN A 1 110 ? 27.971 -2.366 37.069 1.00 18.45 126 GLN A CA 1
ATOM 891 C C . GLN A 1 110 ? 27.746 -1.821 35.678 1.00 18.26 126 GLN A C 1
ATOM 892 O O . GLN A 1 110 ? 28.697 -1.820 34.870 1.00 16.66 126 GLN A O 1
ATOM 898 N N . TYR A 1 111 ? 26.511 -1.374 35.374 1.00 17.29 127 TYR A N 1
ATOM 899 C CA . TYR A 1 111 ? 26.299 -0.570 34.173 1.00 16.88 127 TYR A CA 1
ATOM 900 C C . TYR A 1 111 ? 26.112 0.903 34.556 1.00 16.15 127 TYR A C 1
ATOM 901 O O . TYR A 1 111 ? 26.098 1.245 35.739 1.00 15.72 127 TYR A O 1
ATOM 910 N N . CYS A 1 112 ? 26.038 1.792 33.574 1.00 16.13 128 CYS A N 1
ATOM 911 C CA . CYS A 1 112 ? 26.230 3.213 33.858 1.00 16.25 128 CYS A CA 1
ATOM 912 C C . CYS A 1 112 ? 25.224 3.837 34.824 1.00 16.36 128 CYS A C 1
ATOM 913 O O . CYS A 1 112 ? 25.612 4.553 35.783 1.00 16.13 128 CYS A O 1
ATOM 916 N N . SER A 1 113 ? 23.934 3.628 34.570 1.00 16.95 129 SER A N 1
ATOM 917 C CA . SER A 1 113 ? 22.906 4.268 35.389 1.00 17.06 129 SER A CA 1
ATOM 918 C C . SER A 1 113 ? 22.704 3.477 36.673 1.00 16.89 129 SER A C 1
ATOM 919 O O . SER A 1 113 ? 22.326 4.054 37.699 1.00 17.42 129 SER A O 1
ATOM 922 N N . GLU A 1 114 ? 23.002 2.172 36.638 1.00 15.70 130 GLU A N 1
ATOM 923 C CA . GLU A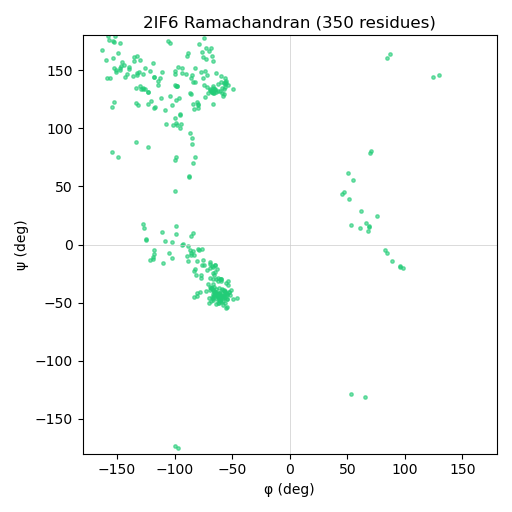 1 114 ? 22.993 1.364 37.862 1.00 16.14 130 GLU A CA 1
ATOM 924 C C . GLU A 1 114 ? 23.894 1.987 38.933 1.00 16.24 130 GLU A C 1
ATOM 925 O O . GLU A 1 114 ? 23.460 2.217 40.063 1.00 16.58 130 GLU A O 1
ATOM 931 N N . VAL A 1 115 ? 25.159 2.245 38.589 1.00 15.81 131 VAL A N 1
ATOM 932 C CA . VAL A 1 115 ? 26.103 2.709 39.611 1.00 15.89 131 VAL A CA 1
ATOM 933 C C . VAL A 1 115 ? 25.755 4.115 40.122 1.00 15.74 131 VAL A C 1
ATOM 934 O O . VAL A 1 115 ? 25.875 4.378 41.311 1.00 18.16 131 VAL A O 1
ATOM 938 N N . VAL A 1 116 ? 25.281 5.011 39.258 1.00 15.30 132 VAL A N 1
ATOM 939 C CA . VAL A 1 116 ? 24.895 6.356 39.735 1.00 16.20 132 VAL A CA 1
ATOM 940 C C . VAL A 1 116 ? 23.699 6.221 40.711 1.00 16.41 132 VAL A C 1
ATOM 941 O O . VAL A 1 116 ? 23.682 6.828 41.785 1.00 15.96 132 VAL A O 1
ATOM 945 N N . TRP A 1 117 ? 22.735 5.363 40.348 1.00 16.61 133 TRP A N 1
ATOM 946 C CA . TRP A 1 117 ? 21.530 5.183 41.172 1.00 17.00 133 TRP A CA 1
ATOM 947 C C . TRP A 1 117 ? 21.960 4.617 42.508 1.00 16.82 133 TRP A C 1
ATOM 948 O O . TRP A 1 117 ? 21.544 5.120 43.568 1.00 18.37 133 TRP A O 1
ATOM 959 N N . LYS A 1 118 ? 22.811 3.595 42.476 1.00 17.02 134 LYS A N 1
ATOM 960 C CA . LYS A 1 118 ? 23.216 2.903 43.711 1.00 17.72 134 LYS A CA 1
ATOM 961 C C . LYS A 1 118 ? 24.047 3.786 44.649 1.00 17.60 134 LYS A C 1
ATOM 962 O O . LYS A 1 118 ? 23.919 3.709 45.884 1.00 18.08 134 LYS A O 1
ATOM 968 N N . VAL A 1 119 ? 24.857 4.665 44.078 1.00 17.01 135 VAL A N 1
ATOM 969 C CA . VAL A 1 119 ? 25.661 5.580 44.894 1.00 15.94 135 VAL A CA 1
ATOM 970 C C . VAL A 1 119 ? 24.748 6.584 45.633 1.00 17.24 135 VAL A C 1
ATOM 971 O O . VAL A 1 119 ? 24.897 6.800 46.835 1.00 17.81 135 VAL A O 1
ATOM 975 N N . TYR A 1 120 ? 23.767 7.153 44.937 1.00 16.83 136 TYR A N 1
ATOM 976 C CA . TYR A 1 120 ? 22.873 8.130 45.577 1.00 17.29 136 TYR A CA 1
ATOM 977 C C . TYR A 1 120 ? 22.071 7.464 46.674 1.00 18.86 136 TYR A C 1
ATOM 978 O O . TYR A 1 120 ? 21.823 8.056 47.738 1.00 19.10 136 TYR A O 1
ATOM 987 N N . GLN A 1 121 ? 21.664 6.234 46.406 1.00 19.86 137 GLN A N 1
ATOM 988 C CA . GLN A 1 121 ? 20.788 5.532 47.330 1.00 22.86 137 GLN A CA 1
ATOM 989 C C . GLN A 1 121 ? 21.594 5.201 48.568 1.00 22.93 137 GLN A C 1
ATOM 990 O O . GLN A 1 121 ? 21.149 5.418 49.680 1.00 23.00 137 GLN A O 1
ATOM 996 N N . ASN A 1 122 ? 22.799 4.684 48.371 1.00 23.83 138 ASN A N 1
ATOM 997 C CA . ASN A 1 122 ? 23.587 4.239 49.505 1.00 24.35 138 ASN A CA 1
ATOM 998 C C . ASN A 1 122 ? 24.242 5.361 50.298 1.00 24.53 138 ASN A C 1
ATOM 999 O O . ASN A 1 122 ? 24.403 5.241 51.503 1.00 25.46 138 ASN A O 1
ATOM 1004 N N . ALA A 1 123 ? 24.548 6.472 49.641 1.00 23.75 139 ALA A N 1
ATOM 1005 C CA . ALA A 1 123 ? 25.158 7.603 50.331 1.00 24.21 139 ALA A CA 1
ATOM 1006 C C . ALA A 1 123 ? 24.140 8.518 51.046 1.00 24.62 139 ALA A C 1
ATOM 1007 O O . ALA A 1 123 ? 24.368 8.928 52.200 1.00 25.71 139 ALA A O 1
ATOM 1009 N N . LEU A 1 124 ? 23.046 8.858 50.369 1.00 24.19 140 LEU A N 1
ATOM 1010 C CA . LEU A 1 124 ? 22.113 9.883 50.858 1.00 24.36 140 LEU A CA 1
ATOM 1011 C C . LEU A 1 124 ? 20.705 9.330 51.122 1.00 24.60 140 LEU A C 1
ATOM 1012 O O . LEU A 1 124 ? 19.835 10.070 51.582 1.00 24.48 140 LEU A O 1
ATOM 1017 N N . GLY A 1 125 ? 20.486 8.060 50.797 1.00 24.65 141 GLY A N 1
ATOM 1018 C CA . GLY A 1 125 ? 19.145 7.452 50.843 1.00 25.08 141 GLY A CA 1
ATOM 1019 C C . GLY A 1 125 ? 18.146 8.098 49.900 1.00 24.63 141 GLY A C 1
ATOM 1020 O O . GLY A 1 125 ? 16.942 8.090 50.171 1.00 26.63 141 GLY A O 1
ATOM 1021 N N . MET A 1 126 ? 18.623 8.658 48.787 1.00 23.81 142 MET A N 1
ATOM 1022 C CA . MET A 1 126 ? 17.753 9.217 47.754 1.00 23.60 142 MET A CA 1
ATOM 1023 C C . MET A 1 126 ? 17.585 8.186 46.642 1.00 23.63 142 MET A C 1
ATOM 1024 O O . MET A 1 126 ? 18.561 7.566 46.223 1.00 24.16 142 MET A O 1
ATOM 1029 N N . ARG A 1 127 ? 16.354 8.025 46.162 1.00 22.67 143 ARG A N 1
ATOM 1030 C CA . ARG A 1 127 ? 16.078 7.230 44.973 1.00 22.64 143 ARG A CA 1
ATOM 1031 C C . ARG A 1 127 ? 15.958 8.189 43.791 1.00 21.09 143 ARG A C 1
ATOM 1032 O O . ARG A 1 127 ? 14.956 8.911 43.635 1.00 20.10 143 ARG A O 1
ATOM 1040 N N . VAL A 1 128 ? 17.009 8.241 42.988 1.00 19.52 144 VAL A N 1
ATOM 1041 C CA . VAL A 1 128 ? 17.089 9.197 41.895 1.00 19.22 144 VAL A CA 1
ATOM 1042 C C . VAL A 1 128 ? 16.696 8.487 40.604 1.00 19.05 144 VAL A C 1
ATOM 1043 O O . VAL A 1 128 ? 17.540 8.163 39.780 1.00 19.23 144 VAL A O 1
ATOM 1047 N N . GLY A 1 129 ? 15.399 8.245 40.447 1.00 19.50 145 GLY A N 1
ATOM 1048 C CA . GLY A 1 129 ? 14.911 7.489 39.304 1.00 19.78 145 GLY A CA 1
ATOM 1049 C C . GLY A 1 129 ? 14.077 6.277 39.640 1.00 20.17 145 GLY A C 1
ATOM 1050 O O . GLY A 1 129 ? 14.316 5.573 40.651 1.00 20.04 145 GLY A O 1
ATOM 1051 N N . GLU A 1 130 ? 13.078 6.038 38.788 1.00 20.61 146 GLU A N 1
ATOM 1052 C CA . GLU A 1 130 ? 12.149 4.941 38.973 1.00 22.35 146 GLU A CA 1
ATOM 1053 C C . GLU A 1 130 ? 12.789 3.669 38.390 1.00 22.67 146 GLU A C 1
ATOM 1054 O O . GLU A 1 130 ? 13.470 3.711 37.353 1.00 22.24 146 GLU A O 1
ATOM 1060 N N . GLN A 1 131 ? 12.603 2.557 39.084 1.00 23.61 147 GLN A N 1
ATOM 1061 C CA . GLN A 1 131 ? 13.039 1.266 38.581 1.00 23.78 147 GLN A CA 1
ATOM 1062 C C . GLN A 1 131 ? 11.859 0.652 37.865 1.00 23.26 147 GLN A C 1
ATOM 1063 O O . GLN A 1 131 ? 10.707 0.878 38.261 1.00 21.88 147 GLN A O 1
ATOM 1069 N N . GLN A 1 132 ? 12.127 -0.121 36.823 1.00 22.75 148 GLN A N 1
ATOM 1070 C CA . GLN A 1 132 ? 11.084 -0.952 36.234 1.00 22.35 148 GLN A CA 1
ATOM 1071 C C . GLN A 1 132 ? 11.708 -2.244 35.676 1.00 22.04 148 GLN A C 1
ATOM 1072 O O . GLN A 1 132 ? 12.930 -2.418 35.714 1.00 20.45 148 GLN A O 1
ATOM 1078 N N . LYS A 1 133 ? 10.868 -3.164 35.226 1.00 20.82 149 LYS A N 1
ATOM 1079 C CA . LYS A 1 133 ? 11.393 -4.460 34.725 1.00 20.12 149 LYS A CA 1
ATOM 1080 C C . LYS A 1 133 ? 11.852 -4.313 33.292 1.00 19.62 149 LYS A C 1
ATOM 1081 O O . LYS A 1 133 ? 11.327 -3.491 32.547 1.00 19.90 149 LYS A O 1
ATOM 1087 N N . LEU A 1 134 ? 12.830 -5.126 32.892 1.00 20.36 150 LEU A N 1
ATOM 1088 C CA . LEU A 1 134 ? 13.316 -5.079 31.518 1.00 21.18 150 LEU A CA 1
ATOM 1089 C C . LEU A 1 134 ? 12.182 -5.202 30.496 1.00 20.67 150 LEU A C 1
ATOM 1090 O O . LEU A 1 134 ? 12.177 -4.498 29.492 1.00 20.19 150 LEU A O 1
ATOM 1095 N N . LYS A 1 135 ? 11.222 -6.087 30.762 1.00 21.14 151 LYS A N 1
ATOM 1096 C CA . LYS A 1 135 ? 10.108 -6.293 29.822 1.00 21.18 151 LYS A CA 1
ATOM 1097 C C . LYS A 1 135 ? 9.208 -5.070 29.649 1.00 21.52 151 LYS A C 1
ATOM 1098 O O . LYS A 1 135 ? 8.451 -5.008 28.682 1.00 21.56 151 LYS A O 1
ATOM 1104 N N . GLU A 1 136 ? 9.289 -4.119 30.582 1.00 21.49 152 GLU A N 1
ATOM 1105 C CA . GLU A 1 136 ? 8.457 -2.896 30.566 1.00 21.74 152 GLU A CA 1
ATOM 1106 C C . GLU A 1 136 ? 9.014 -1.773 29.673 1.00 22.07 152 GLU A C 1
ATOM 1107 O O . GLU A 1 136 ? 8.332 -0.763 29.377 1.00 22.48 152 GLU A O 1
ATOM 1113 N N . PHE A 1 137 ? 10.238 -1.962 29.199 1.00 21.89 153 PHE A N 1
ATOM 1114 C CA . PHE A 1 137 ? 10.801 -1.038 28.223 1.00 22.01 153 PHE A CA 1
ATOM 1115 C C . PHE A 1 137 ? 10.143 -1.309 26.895 1.00 23.31 153 PHE A C 1
ATOM 1116 O O . PHE A 1 137 ? 9.287 -2.213 26.810 1.00 23.51 153 PHE A O 1
ATOM 1124 N N . ASP A 1 138 ? 10.493 -0.518 25.886 1.00 23.56 154 ASP A N 1
ATOM 1125 C CA . ASP A 1 138 ? 9.927 -0.668 24.556 1.00 25.69 154 ASP A CA 1
ATOM 1126 C C . ASP A 1 138 ? 10.856 -1.550 23.732 1.00 25.95 154 ASP A C 1
ATOM 1127 O O . ASP A 1 138 ? 11.907 -1.108 23.276 1.00 24.42 154 ASP A O 1
ATOM 1132 N N . LEU A 1 139 ? 10.451 -2.798 23.553 1.00 26.98 155 LEU A N 1
ATOM 1133 C CA . LEU A 1 139 ? 11.296 -3.819 22.929 1.00 28.23 155 LEU A CA 1
ATOM 1134 C C . LEU A 1 139 ? 10.738 -4.204 21.565 1.00 29.82 155 LEU A C 1
ATOM 1135 O O . LEU A 1 139 ? 11.211 -5.149 20.922 1.00 30.40 155 LEU A O 1
ATOM 1140 N N . SER A 1 140 ? 9.767 -3.416 21.110 1.00 30.69 156 SER A N 1
ATOM 1141 C CA . SER A 1 140 ? 9.087 -3.665 19.868 1.00 31.31 156 SER A CA 1
ATOM 1142 C C . SER A 1 140 ? 9.959 -3.407 18.634 1.00 31.63 156 SER A C 1
ATOM 1143 O O . SER A 1 140 ? 9.848 -4.137 17.670 1.00 32.45 156 SER A O 1
ATOM 1146 N N . ASN A 1 141 ? 10.863 -2.433 18.667 1.00 31.25 157 ASN A N 1
ATOM 1147 C CA . ASN A 1 141 ? 11.677 -2.149 17.470 1.00 31.50 157 ASN A CA 1
ATOM 1148 C C . ASN A 1 141 ? 12.597 -3.324 17.108 1.00 31.42 157 ASN A C 1
ATOM 1149 O O . ASN A 1 141 ? 13.245 -3.874 17.979 1.00 31.24 157 ASN A O 1
ATOM 1154 N N . PRO A 1 142 ? 12.649 -3.711 15.812 1.00 31.57 158 PRO A N 1
ATOM 1155 C CA . PRO A 1 142 ? 13.467 -4.849 15.368 1.00 31.04 158 PRO A CA 1
ATOM 1156 C C . PRO A 1 142 ? 14.960 -4.647 15.612 1.00 30.36 158 PRO A C 1
ATOM 1157 O O . PRO A 1 142 ? 15.683 -5.633 15.810 1.00 29.87 158 PRO A O 1
ATOM 1161 N N . LEU A 1 143 ? 15.414 -3.388 15.613 1.00 28.93 159 LEU A N 1
ATOM 1162 C CA . LEU A 1 143 ? 16.797 -3.081 15.980 1.00 28.67 159 LEU A CA 1
ATOM 1163 C C . LEU A 1 143 ? 17.026 -3.493 17.431 1.00 27.09 159 LEU A C 1
ATOM 1164 O O . LEU A 1 143 ? 18.032 -4.099 17.752 1.00 26.90 159 LEU A O 1
ATOM 1169 N N . VAL A 1 144 ? 16.058 -3.198 18.293 1.00 26.01 160 VAL A N 1
ATOM 1170 C CA . VAL A 1 144 ? 16.155 -3.550 19.685 1.00 24.47 160 VAL A CA 1
ATOM 1171 C C . VAL A 1 144 ? 16.121 -5.091 19.849 1.00 24.98 160 VAL A C 1
ATOM 1172 O O . VAL A 1 144 ? 16.960 -5.660 20.583 1.00 25.30 160 VAL A O 1
ATOM 1176 N N . GLN A 1 145 ? 15.160 -5.745 19.185 1.00 24.70 161 GLN A N 1
ATOM 1177 C CA A GLN A 1 145 ? 15.077 -7.211 19.263 0.50 24.28 161 GLN A CA 1
ATOM 1178 C CA B GLN A 1 145 ? 15.040 -7.221 19.131 0.50 24.74 161 GLN A CA 1
ATOM 1179 C C . GLN A 1 145 ? 16.368 -7.879 18.771 1.00 24.01 161 GLN A C 1
ATOM 1180 O O . GLN A 1 145 ? 16.823 -8.844 19.406 1.00 22.72 161 GLN A O 1
ATOM 1191 N N . ALA A 1 146 ? 16.981 -7.360 17.703 1.00 23.96 162 ALA A N 1
ATOM 1192 C CA . ALA A 1 146 ? 18.251 -7.921 17.207 1.00 23.72 162 ALA A CA 1
ATOM 1193 C C . ALA A 1 146 ? 19.386 -7.830 18.239 1.00 23.10 162 ALA A C 1
ATOM 1194 O O . ALA A 1 146 ? 20.115 -8.796 18.474 1.00 22.31 162 ALA A O 1
ATOM 1196 N N . LYS A 1 147 ? 19.513 -6.681 18.893 1.00 22.81 163 LYS A N 1
ATOM 1197 C CA A LYS A 1 147 ? 20.546 -6.500 19.903 0.50 22.47 163 LYS A CA 1
ATOM 1198 C CA B LYS A 1 147 ? 20.533 -6.481 19.911 0.50 22.40 163 LYS A CA 1
ATOM 1199 C C . LYS A 1 147 ? 20.279 -7.360 21.149 1.00 21.78 163 LYS A C 1
ATOM 1200 O O . LYS A 1 147 ? 21.193 -7.870 21.754 1.00 21.78 163 LYS A O 1
ATOM 1211 N N . LEU A 1 148 ? 19.031 -7.530 21.526 1.00 21.36 164 LEU A N 1
ATOM 1212 C CA . LEU A 1 148 ? 18.726 -8.434 22.641 1.00 21.87 164 LEU A CA 1
ATOM 1213 C C . LEU A 1 148 ? 19.120 -9.876 22.251 1.00 22.57 164 LEU A C 1
ATOM 1214 O O . LEU A 1 148 ? 19.680 -10.616 23.049 1.00 22.83 164 LEU A O 1
ATOM 1219 N N . LYS A 1 149 ? 18.833 -10.255 21.013 1.00 22.04 165 LYS A N 1
ATOM 1220 C CA . LYS A 1 149 ? 19.188 -11.590 20.536 1.00 22.95 165 LYS A CA 1
ATOM 1221 C C . LYS A 1 149 ? 20.702 -11.785 20.562 1.00 22.79 165 LYS A C 1
ATOM 1222 O O . LYS A 1 149 ? 21.193 -12.802 21.036 1.00 21.35 165 LYS A O 1
ATOM 1228 N N . GLU A 1 150 ? 21.418 -10.782 20.087 1.00 22.29 166 GLU A N 1
ATOM 1229 C CA . GLU A 1 150 ? 22.880 -10.795 20.041 1.00 24.54 166 GLU A CA 1
ATOM 1230 C C . GLU A 1 150 ? 23.488 -10.992 21.430 1.00 22.99 166 GLU A C 1
ATOM 1231 O O . GLU A 1 150 ? 24.367 -11.830 21.609 1.00 22.31 166 GLU A O 1
ATOM 1237 N N . ARG A 1 151 ? 22.983 -10.257 22.423 1.00 21.93 167 ARG A N 1
ATOM 1238 C CA . ARG A 1 151 ? 23.545 -10.297 23.758 1.00 22.18 167 ARG A CA 1
ATOM 1239 C C . ARG A 1 151 ? 23.072 -11.511 24.571 1.00 21.24 167 ARG A C 1
ATOM 1240 O O . ARG A 1 151 ? 23.878 -12.147 25.248 1.00 20.83 167 ARG A O 1
ATOM 1248 N N . TYR A 1 152 ? 21.779 -11.794 24.512 1.00 21.07 168 TYR A N 1
ATOM 1249 C CA . TYR A 1 152 ? 21.145 -12.765 25.387 1.00 21.28 168 TYR A CA 1
ATOM 1250 C C . TYR A 1 152 ? 20.691 -14.061 24.718 1.00 21.13 168 TYR A C 1
ATOM 1251 O O . TYR A 1 152 ? 20.384 -14.998 25.425 1.00 20.26 168 TYR A O 1
ATOM 1260 N N . GLY A 1 153 ? 20.596 -14.100 23.394 1.00 20.78 169 GLY A N 1
ATOM 1261 C CA . GLY A 1 153 ? 20.046 -15.260 22.728 1.00 22.34 169 GLY A CA 1
ATOM 1262 C C . GLY A 1 153 ? 18.582 -15.358 23.120 1.00 23.63 169 GLY A C 1
ATOM 1263 O O . GLY A 1 153 ? 17.858 -14.357 23.070 1.00 23.36 169 GLY A O 1
ATOM 1264 N N . LYS A 1 154 ? 18.133 -16.546 23.543 1.00 24.27 170 LYS A N 1
ATOM 1265 C CA . LYS A 1 154 ? 16.742 -16.712 23.990 1.00 25.31 170 LYS A CA 1
ATOM 1266 C C . LYS A 1 154 ? 16.579 -16.418 25.483 1.00 25.40 170 LYS A C 1
ATOM 1267 O O . LYS A 1 154 ? 15.456 -16.240 25.950 1.00 26.31 170 LYS A O 1
ATOM 1273 N N . ASN A 1 155 ? 17.686 -16.347 26.222 1.00 24.82 171 ASN A N 1
ATOM 1274 C CA . ASN A 1 155 ? 17.630 -16.142 27.660 1.00 25.88 171 ASN A CA 1
ATOM 1275 C C . ASN A 1 155 ? 17.599 -14.649 28.044 1.00 25.26 171 ASN A C 1
ATOM 1276 O O . ASN A 1 155 ? 18.485 -14.152 28.730 1.00 25.47 171 ASN A O 1
ATOM 1281 N N . ILE A 1 156 ? 16.582 -13.939 27.564 1.00 25.09 172 ILE A N 1
ATOM 1282 C CA . ILE A 1 156 ? 16.406 -12.529 27.926 1.00 24.94 172 ILE A CA 1
ATOM 1283 C C . ILE A 1 156 ? 15.894 -12.417 29.373 1.00 24.26 172 ILE A C 1
ATOM 1284 O O . ILE A 1 156 ? 14.904 -13.071 29.750 1.00 24.71 172 ILE A O 1
ATOM 1289 N N . PRO A 1 157 ? 16.585 -11.629 30.224 1.00 24.63 173 PRO A N 1
ATOM 1290 C CA . PRO A 1 157 ? 16.100 -11.511 31.613 1.00 24.40 173 PRO A CA 1
ATOM 1291 C C . PRO A 1 157 ? 14.967 -10.475 31.727 1.00 24.62 173 PRO A C 1
ATOM 1292 O O . PRO A 1 157 ? 15.160 -9.371 32.268 1.00 24.72 173 PRO A O 1
ATOM 1296 N N . LEU A 1 158 ? 13.790 -10.876 31.261 1.00 24.62 174 LEU A N 1
ATOM 1297 C CA . LEU A 1 158 ? 12.609 -10.016 31.180 1.00 23.77 174 LEU A CA 1
ATOM 1298 C C . LEU A 1 158 ? 12.138 -9.453 32.503 1.00 23.34 174 LEU A C 1
ATOM 1299 O O . LEU A 1 158 ? 11.557 -8.368 32.510 1.00 23.37 174 LEU A O 1
ATOM 1304 N N . GLU A 1 159 ? 12.372 -10.174 33.601 1.00 22.45 175 GLU A N 1
ATOM 1305 C CA . GLU A 1 159 ? 11.902 -9.757 34.924 1.00 23.25 175 GLU A CA 1
ATOM 1306 C C . GLU A 1 159 ? 12.926 -8.963 35.718 1.00 23.26 175 GLU A C 1
ATOM 1307 O O . GLU A 1 159 ? 12.635 -8.543 36.840 1.00 23.53 175 GLU A O 1
ATOM 1313 N N . GLU A 1 160 ? 14.107 -8.751 35.145 1.00 22.35 176 GLU A N 1
ATOM 1314 C CA . GLU A 1 160 ? 15.166 -8.028 35.847 1.00 22.32 176 GLU A CA 1
ATOM 1315 C C . GLU A 1 160 ? 14.725 -6.581 36.150 1.00 21.82 176 GLU A C 1
ATOM 1316 O O . GLU A 1 160 ? 14.218 -5.890 35.274 1.00 21.05 176 GLU A O 1
ATOM 1322 N N . THR A 1 161 ? 14.929 -6.154 37.395 1.00 22.13 177 THR A N 1
ATOM 1323 C CA . THR A 1 161 ? 14.802 -4.741 37.788 1.00 22.28 177 THR A CA 1
ATOM 1324 C C . THR A 1 161 ? 15.895 -3.909 37.117 1.00 21.53 177 THR A C 1
ATOM 1325 O O . THR A 1 161 ? 17.082 -4.170 37.352 1.00 22.78 177 THR A O 1
ATOM 1329 N N . VAL A 1 162 ? 15.520 -2.903 36.316 1.00 19.90 178 VAL A N 1
ATOM 1330 C CA . VAL A 1 162 ? 16.503 -2.052 35.638 1.00 20.04 178 VAL A CA 1
ATOM 1331 C C . VAL A 1 162 ? 16.284 -0.561 35.922 1.00 20.20 178 VAL A C 1
ATOM 1332 O O . VAL A 1 162 ? 15.140 -0.133 36.143 1.00 20.68 178 VAL A O 1
ATOM 1336 N N . VAL A 1 163 ? 17.366 0.225 35.875 1.00 18.89 179 VAL A N 1
ATOM 1337 C CA . VAL A 1 163 ? 17.242 1.700 35.929 1.00 18.36 179 VAL A CA 1
ATOM 1338 C C . VAL A 1 163 ? 17.916 2.258 34.689 1.00 17.13 179 VAL A C 1
ATOM 1339 O O . VAL A 1 163 ? 19.113 2.034 34.487 1.00 16.66 179 VAL A O 1
ATOM 1343 N N . SER A 1 164 ? 17.183 2.993 33.868 1.00 16.68 180 SER A N 1
ATOM 1344 C CA . SER A 1 164 ? 17.787 3.555 32.650 1.00 15.72 180 SER A CA 1
ATOM 1345 C C . SER A 1 164 ? 18.427 4.945 32.897 1.00 15.91 180 SER A C 1
ATOM 1346 O O . SER A 1 164 ? 18.159 5.591 33.931 1.00 16.10 180 SER A O 1
ATOM 1349 N N . PRO A 1 165 ? 19.274 5.406 31.957 1.00 15.26 181 PRO A N 1
ATOM 1350 C CA . PRO A 1 165 ? 19.717 6.791 32.035 1.00 14.96 181 PRO A CA 1
ATOM 1351 C C . PRO A 1 165 ? 18.532 7.756 31.998 1.00 15.43 181 PRO A C 1
ATOM 1352 O O . PRO A 1 165 ? 18.516 8.698 32.789 1.00 13.89 181 PRO A O 1
ATOM 1356 N N . GLN A 1 166 ? 17.554 7.545 31.105 1.00 15.90 182 GLN A N 1
ATOM 1357 C CA . GLN A 1 166 ? 16.369 8.436 31.091 1.00 15.84 182 GLN A CA 1
ATOM 1358 C C . GLN A 1 166 ? 15.656 8.454 32.453 1.00 15.69 182 GLN A C 1
ATOM 1359 O O . GLN A 1 166 ? 15.196 9.515 32.913 1.00 17.79 182 GLN A O 1
ATOM 1365 N N . ALA A 1 167 ? 15.548 7.293 33.094 1.00 14.15 183 ALA A N 1
ATOM 1366 C CA . ALA A 1 167 ? 14.912 7.229 34.412 1.00 14.39 183 ALA A CA 1
ATOM 1367 C C . ALA A 1 167 ? 15.625 8.118 35.429 1.00 14.00 183 ALA A C 1
ATOM 1368 O O . ALA A 1 167 ? 14.957 8.841 36.149 1.00 14.15 183 ALA A O 1
ATOM 1370 N N . VAL A 1 168 ? 16.963 8.107 35.455 1.00 13.26 184 VAL A N 1
ATOM 1371 C CA . VAL A 1 168 ? 17.697 8.974 36.394 1.00 13.44 184 VAL A CA 1
ATOM 1372 C C . VAL A 1 168 ? 17.468 10.421 36.023 1.00 13.61 184 VAL A C 1
ATOM 1373 O O . VAL A 1 168 ? 17.199 11.268 36.871 1.00 14.79 184 VAL A O 1
ATOM 1377 N N . PHE A 1 169 ? 17.527 10.713 34.725 1.00 14.43 185 PHE A N 1
ATOM 1378 C CA . PHE A 1 169 ? 17.340 12.089 34.301 1.00 14.83 185 PHE A CA 1
ATOM 1379 C C . PHE A 1 169 ? 16.045 12.680 34.818 1.00 14.22 185 PHE A C 1
ATOM 1380 O O . PHE A 1 169 ? 16.017 13.839 35.233 1.00 15.30 185 PHE A O 1
ATOM 1388 N N . ASP A 1 170 ? 14.970 11.900 34.756 1.00 15.16 186 ASP A N 1
ATOM 1389 C CA . ASP A 1 170 ? 13.612 12.348 35.074 1.00 16.07 186 ASP A CA 1
ATOM 1390 C C . ASP A 1 170 ? 13.289 12.251 36.561 1.00 16.91 186 ASP A C 1
ATOM 1391 O O . ASP A 1 170 ? 12.120 12.442 36.967 1.00 17.31 186 ASP A O 1
ATOM 1396 N N . ALA A 1 171 ? 14.295 11.932 37.366 1.00 16.09 187 ALA A N 1
ATOM 1397 C CA . ALA A 1 171 ? 14.125 11.908 38.818 1.00 16.15 187 ALA A CA 1
ATOM 1398 C C . ALA A 1 171 ? 13.583 13.271 39.318 1.00 16.54 187 ALA A C 1
ATOM 1399 O O . ALA A 1 171 ? 13.993 14.324 38.801 1.00 17.49 187 ALA A O 1
ATOM 1401 N N . PRO A 1 172 ? 12.642 13.252 40.281 1.00 17.60 188 PRO A N 1
ATOM 1402 C CA . PRO A 1 172 ? 11.984 14.497 40.703 1.00 18.12 188 PRO A CA 1
ATOM 1403 C C . PRO A 1 172 ? 12.887 15.528 41.387 1.00 18.80 188 PRO A C 1
ATOM 1404 O O . PRO A 1 172 ? 12.620 16.734 41.308 1.00 19.08 188 PRO A O 1
ATOM 1408 N N . GLN A 1 173 ? 13.960 15.046 42.006 1.00 19.24 189 GLN A N 1
ATOM 1409 C CA . GLN A 1 173 ? 14.881 15.925 42.756 1.00 19.47 189 GLN A CA 1
ATOM 1410 C C . GLN A 1 173 ? 15.683 16.872 41.853 1.00 19.28 189 GLN A C 1
ATOM 1411 O O . GLN A 1 173 ? 16.215 17.885 42.344 1.00 19.52 189 GLN A O 1
ATOM 1417 N N . LEU A 1 174 ? 15.707 16.601 40.543 1.00 18.10 190 LEU A N 1
ATOM 1418 C CA . LEU A 1 174 ? 16.760 17.128 39.697 1.00 17.67 190 LEU A CA 1
ATOM 1419 C C . LEU A 1 174 ? 16.353 18.353 38.930 1.00 16.84 190 LEU A C 1
ATOM 1420 O O . LEU A 1 174 ? 15.193 18.494 38.583 1.00 17.79 190 LEU A O 1
ATOM 1425 N N . THR A 1 175 ? 17.297 19.246 38.702 1.00 17.30 191 THR A N 1
ATOM 1426 C CA . THR A 1 175 ? 17.082 20.347 37.799 1.00 18.39 191 THR A CA 1
ATOM 1427 C C . THR A 1 175 ? 18.263 20.382 36.830 1.00 17.64 191 THR A C 1
ATOM 1428 O O . THR A 1 175 ? 19.342 19.900 37.180 1.00 18.05 191 THR A O 1
ATOM 1432 N N . THR A 1 176 ? 18.109 20.997 35.667 1.00 17.65 192 THR A N 1
ATOM 1433 C CA . THR A 1 176 ? 19.227 21.071 34.735 1.00 17.32 192 THR A CA 1
ATOM 1434 C C . THR A 1 176 ? 20.145 22.268 35.021 1.00 18.31 192 THR A C 1
ATOM 1435 O O . THR A 1 176 ? 19.673 23.406 35.088 1.00 18.23 192 THR A O 1
ATOM 1439 N N . VAL A 1 177 ? 21.448 22.026 35.117 1.00 17.33 193 VAL A N 1
ATOM 1440 C CA . VAL A 1 177 ? 22.427 23.080 35.463 1.00 17.49 193 VAL A CA 1
ATOM 1441 C C . VAL A 1 177 ? 23.449 23.324 34.327 1.00 18.32 193 VAL A C 1
ATOM 1442 O O . VAL A 1 177 ? 24.231 24.274 34.379 1.00 17.58 193 VAL A O 1
ATOM 1446 N N . ALA A 1 178 ? 23.439 22.469 33.295 1.00 17.33 194 ALA A N 1
ATOM 1447 C CA . ALA A 1 178 ? 24.313 22.696 32.132 1.00 17.73 194 ALA A CA 1
ATOM 1448 C C . ALA A 1 178 ? 23.765 21.958 30.951 1.00 19.18 194 ALA A C 1
ATOM 1449 O O . ALA A 1 178 ? 23.218 20.858 31.107 1.00 18.98 194 ALA A O 1
ATOM 1451 N N . LYS A 1 179 ? 23.889 22.556 29.767 1.00 20.26 195 LYS A N 1
ATOM 1452 C CA . LYS A 1 179 ? 23.373 21.909 28.582 1.00 22.40 195 LYS A CA 1
ATOM 1453 C C . LYS A 1 179 ? 24.119 22.380 27.400 1.00 22.91 195 LYS A C 1
ATOM 1454 O O . LYS A 1 179 ? 24.090 23.582 27.082 1.00 23.62 195 LYS A O 1
ATOM 1460 N N . GLU A 1 180 ? 24.795 21.456 26.732 1.00 23.06 196 GLU A N 1
ATOM 1461 C CA . GLU A 1 180 ? 25.322 21.744 25.386 1.00 24.06 196 GLU A CA 1
ATOM 1462 C C . GLU A 1 180 ? 24.729 20.681 24.496 1.00 23.61 196 GLU A C 1
ATOM 1463 O O . GLU A 1 180 ? 25.346 19.653 24.261 1.00 23.86 196 GLU A O 1
ATOM 1469 N N . TRP A 1 181 ? 23.510 20.915 24.034 1.00 22.97 197 TRP A N 1
ATOM 1470 C CA . TRP A 1 181 ? 22.798 19.903 23.310 1.00 23.12 197 TRP A CA 1
ATOM 1471 C C . TRP A 1 181 ? 21.845 20.508 22.269 1.00 23.51 197 TRP A C 1
ATOM 1472 O O . TRP A 1 181 ? 20.650 20.509 22.493 1.00 23.87 197 TRP A O 1
ATOM 1483 N N . PRO A 1 182 ? 22.366 21.011 21.135 1.00 24.46 198 PRO A N 1
ATOM 1484 C CA . PRO A 1 182 ? 21.430 21.612 20.188 1.00 25.11 198 PRO A CA 1
ATOM 1485 C C . PRO A 1 182 ? 20.487 20.571 19.616 1.00 26.26 198 PRO A C 1
ATOM 1486 O O . PRO A 1 182 ? 20.931 19.492 19.253 1.00 26.18 198 PRO A O 1
ATOM 1490 N N . LEU A 1 183 ? 19.193 20.881 19.567 1.00 27.55 199 LEU A N 1
ATOM 1491 C CA . LEU A 1 183 ? 18.217 19.955 19.029 1.00 29.47 199 LEU A CA 1
ATOM 1492 C C . LEU A 1 183 ? 17.858 20.321 17.602 1.00 30.01 199 LEU A C 1
ATOM 1493 O O . LEU A 1 183 ? 16.666 20.362 17.244 1.00 31.52 199 LEU A O 1
ATOM 1498 N N . PHE A 1 184 ? 18.901 20.589 16.823 1.00 29.05 200 PHE A N 1
ATOM 1499 C CA . PHE A 1 184 ? 18.848 20.834 15.390 1.00 29.87 200 PHE A CA 1
ATOM 1500 C C . PHE A 1 184 ? 20.150 20.302 14.792 1.00 29.78 200 PHE A C 1
ATOM 1501 O O . PHE A 1 184 ? 21.182 20.280 15.498 1.00 29.80 200 PHE A O 1
ATOM 1509 N N . TRP B 1 3 ? 14.979 19.020 14.032 1.00 22.40 19 TRP B N 1
ATOM 1510 C CA . TRP B 1 3 ? 14.696 20.231 13.190 1.00 20.82 19 TRP B CA 1
ATOM 1511 C C . TRP B 1 3 ? 15.923 20.471 12.302 1.00 20.57 19 TRP B C 1
ATOM 1512 O O . TRP B 1 3 ? 17.046 20.575 12.802 1.00 20.55 19 TRP B O 1
ATOM 1523 N N . GLN B 1 4 ? 15.719 20.526 10.985 1.00 19.32 20 GLN B N 1
ATOM 1524 C CA . GLN B 1 4 ? 16.780 20.953 10.083 1.00 20.70 20 GLN B CA 1
ATOM 1525 C C . GLN B 1 4 ? 16.518 22.416 9.742 1.00 19.49 20 GLN B C 1
ATOM 1526 O O . GLN B 1 4 ? 15.547 22.683 9.019 1.00 19.97 20 GLN B O 1
ATOM 1532 N N . PRO B 1 5 ? 17.348 23.376 10.263 1.00 18.27 21 PRO B N 1
ATOM 1533 C CA . PRO B 1 5 ? 17.118 24.774 9.860 1.00 17.50 21 PRO B CA 1
ATOM 1534 C C . PRO B 1 5 ? 17.159 24.941 8.360 1.00 17.29 21 PRO B C 1
ATOM 1535 O O . PRO B 1 5 ? 18.002 24.319 7.701 1.00 18.09 21 PRO B O 1
ATOM 1539 N N . GLN B 1 6 ? 16.262 25.758 7.834 1.00 15.90 22 GLN B N 1
ATOM 1540 C CA . GLN B 1 6 ? 16.286 26.128 6.429 1.00 17.48 22 GLN B CA 1
ATOM 1541 C C . GLN B 1 6 ? 16.117 27.614 6.306 1.00 17.56 22 GLN B C 1
ATOM 1542 O O . GLN B 1 6 ? 15.392 28.229 7.090 1.00 17.19 22 GLN B O 1
ATOM 1548 N N . THR B 1 7 ? 16.761 28.203 5.309 1.00 16.18 23 THR B N 1
ATOM 1549 C CA . THR B 1 7 ? 16.571 29.608 5.029 1.00 16.41 23 THR B CA 1
ATOM 1550 C C . THR B 1 7 ? 15.069 29.972 4.969 1.00 16.42 23 THR B C 1
ATOM 1551 O O . THR B 1 7 ? 14.276 29.257 4.339 1.00 16.49 23 THR B O 1
ATOM 1555 N N . GLY B 1 8 ? 14.702 31.067 5.626 1.00 15.43 24 GLY B N 1
ATOM 1556 C CA . GLY B 1 8 ? 13.312 31.506 5.680 1.00 14.44 24 GLY B CA 1
ATOM 1557 C C . GLY B 1 8 ? 12.544 31.056 6.916 1.00 14.99 24 GLY B C 1
ATOM 1558 O O . GLY B 1 8 ? 11.483 31.623 7.225 1.00 15.37 24 GLY B O 1
ATOM 1559 N N . ASP B 1 9 ? 13.023 30.026 7.617 1.00 14.16 25 ASP B N 1
ATOM 1560 C CA . ASP B 1 9 ? 12.335 29.614 8.879 1.00 14.06 25 ASP B CA 1
ATOM 1561 C C . ASP B 1 9 ? 12.280 30.862 9.788 1.00 13.93 25 ASP B C 1
ATOM 1562 O O . ASP B 1 9 ? 13.236 31.640 9.830 1.00 14.11 25 ASP B O 1
ATOM 1567 N N . ILE B 1 10 ? 11.177 31.064 10.505 1.00 12.35 26 ILE B N 1
ATOM 1568 C CA . ILE B 1 10 ? 11.061 32.267 11.339 1.00 12.11 26 ILE B CA 1
ATOM 1569 C C . ILE B 1 10 ? 11.083 31.791 12.763 1.00 12.27 26 ILE B C 1
ATOM 1570 O O . ILE B 1 10 ? 10.326 30.890 13.119 1.00 11.89 26 ILE B O 1
ATOM 1575 N N . ILE B 1 11 ? 12.000 32.353 13.552 1.00 12.85 27 ILE B N 1
ATOM 1576 C CA . ILE B 1 11 ? 12.243 31.880 14.907 1.00 12.06 27 ILE B CA 1
ATOM 1577 C C . ILE B 1 11 ? 11.803 32.975 15.898 1.00 12.77 27 ILE B C 1
ATOM 1578 O O . ILE B 1 11 ? 11.985 34.182 15.610 1.00 12.79 27 ILE B O 1
ATOM 1583 N N . PHE B 1 12 ? 11.245 32.543 17.031 1.00 12.32 28 PHE B N 1
ATOM 1584 C CA . PHE B 1 12 ? 10.649 33.431 18.030 1.00 13.40 28 PHE B CA 1
ATOM 1585 C C . PHE B 1 12 ? 11.242 33.132 19.402 1.00 13.99 28 PHE B C 1
ATOM 1586 O O . PHE B 1 12 ? 11.534 31.965 19.739 1.00 13.31 28 PHE B O 1
ATOM 1594 N N . GLN B 1 13 ? 11.378 34.181 20.221 1.00 13.82 29 GLN B N 1
ATOM 1595 C CA . GLN B 1 13 ? 11.884 33.985 21.578 1.00 15.71 29 GLN B CA 1
ATOM 1596 C C . GLN B 1 13 ? 11.336 35.116 22.486 1.00 17.37 29 GLN B C 1
ATOM 1597 O O . GLN B 1 13 ? 10.691 36.076 22.002 1.00 16.89 29 GLN B O 1
ATOM 1603 N N . ILE B 1 14 ? 11.633 34.996 23.779 1.00 19.35 30 ILE B N 1
ATOM 1604 C CA . ILE B 1 14 ? 11.374 36.044 24.764 1.00 21.58 30 ILE B CA 1
ATOM 1605 C C . ILE B 1 14 ? 12.642 36.879 24.945 1.00 21.94 30 ILE B C 1
ATOM 1606 O O . ILE B 1 14 ? 13.655 36.386 25.454 1.00 22.30 30 ILE B O 1
ATOM 1611 N N . SER B 1 15 ? 12.587 38.132 24.519 1.00 23.48 31 SER B N 1
ATOM 1612 C CA . SER B 1 15 ? 13.693 39.083 24.676 1.00 24.93 31 SER B CA 1
ATOM 1613 C C . SER B 1 15 ? 13.966 39.361 26.162 1.00 25.77 31 SER B C 1
ATOM 1614 O O . SER B 1 15 ? 13.043 39.363 26.980 1.00 26.42 31 SER B O 1
ATOM 1617 N N . ARG B 1 16 ? 15.220 39.618 26.507 1.00 27.08 32 ARG B N 1
ATOM 1618 C CA . ARG B 1 16 ? 15.527 39.970 27.899 1.00 29.84 32 ARG B CA 1
ATOM 1619 C C . ARG B 1 16 ? 15.651 41.479 28.058 1.00 30.85 32 ARG B C 1
ATOM 1620 O O . ARG B 1 16 ? 16.046 41.956 29.121 1.00 32.03 32 ARG B O 1
ATOM 1628 N N . SER B 1 17 ? 15.284 42.216 27.007 1.00 30.28 33 SER B N 1
ATOM 1629 C CA . SER B 1 17 ? 15.318 43.675 27.008 1.00 30.85 33 SER B CA 1
ATOM 1630 C C . SER B 1 17 ? 14.235 44.258 27.914 1.00 31.07 33 SER B C 1
ATOM 1631 O O . SER B 1 17 ? 13.336 43.547 28.354 1.00 29.78 33 SER B O 1
ATOM 1634 N N . SER B 1 18 ? 14.342 45.559 28.209 1.00 31.69 34 SER B N 1
ATOM 1635 C CA . SER B 1 18 ? 13.351 46.241 29.060 1.00 32.08 34 SER B CA 1
ATOM 1636 C C . SER B 1 18 ? 11.975 46.395 28.400 1.00 31.49 34 SER B C 1
ATOM 1637 O O . SER B 1 18 ? 10.965 46.442 29.086 1.00 32.46 34 SER B O 1
ATOM 1640 N N . GLN B 1 19 ? 11.926 46.476 27.076 1.00 30.71 35 GLN B N 1
ATOM 1641 C CA . GLN B 1 19 ? 10.633 46.588 26.406 1.00 30.69 35 GLN B CA 1
ATOM 1642 C C . GLN B 1 19 ? 9.861 45.258 26.372 1.00 28.23 35 GLN B C 1
ATOM 1643 O O . GLN B 1 19 ? 8.680 45.244 26.069 1.00 27.13 35 GLN B O 1
ATOM 1649 N N . SER B 1 20 ? 10.532 44.150 26.676 1.00 27.04 36 SER B N 1
ATOM 1650 C CA . SER B 1 20 ? 9.970 42.814 26.417 1.00 25.68 36 SER B CA 1
ATOM 1651 C C . SER B 1 20 ? 8.589 42.564 27.059 1.00 25.10 36 SER B C 1
ATOM 1652 O O . SER B 1 20 ? 7.651 42.189 26.374 1.00 23.54 36 SER B O 1
ATOM 1655 N N . LYS B 1 21 ? 8.468 42.754 28.372 1.00 25.10 37 LYS B N 1
ATOM 1656 C CA . LYS B 1 21 ? 7.172 42.538 29.051 1.00 25.72 37 LYS B CA 1
ATOM 1657 C C . LYS B 1 21 ? 6.047 43.412 28.502 1.00 23.59 37 LYS B C 1
ATOM 1658 O O . LYS B 1 21 ? 4.902 42.967 28.380 1.00 23.51 37 LYS B O 1
ATOM 1664 N N . ALA B 1 22 ? 6.365 44.656 28.159 1.00 22.57 38 ALA B N 1
ATOM 1665 C CA . ALA B 1 22 ? 5.368 45.574 27.588 1.00 20.92 38 ALA B CA 1
ATOM 1666 C C . ALA B 1 22 ? 4.912 45.095 26.201 1.00 20.62 38 ALA B C 1
ATOM 1667 O O . ALA B 1 22 ? 3.740 45.197 25.851 1.00 19.45 38 ALA B O 1
ATOM 1669 N N . ILE B 1 23 ? 5.857 44.590 25.409 1.00 19.99 39 ILE B N 1
ATOM 1670 C CA . ILE B 1 23 ? 5.515 44.049 24.077 1.00 20.48 39 ILE B CA 1
ATOM 1671 C C . ILE B 1 23 ? 4.589 42.826 24.229 1.00 19.92 39 ILE B C 1
ATOM 1672 O O . ILE B 1 23 ? 3.617 42.696 23.520 1.00 19.39 39 ILE B O 1
ATOM 1677 N N . GLN B 1 24 ? 4.905 41.950 25.178 1.00 20.44 40 GLN B N 1
ATOM 1678 C CA . GLN B 1 24 ? 4.082 40.755 25.407 1.00 20.55 40 GLN B CA 1
ATOM 1679 C C . GLN B 1 24 ? 2.663 41.151 25.821 1.00 20.98 40 GLN B C 1
ATOM 1680 O O . GLN B 1 24 ? 1.675 40.597 25.324 1.00 19.96 40 GLN B O 1
ATOM 1686 N N . LEU B 1 25 ? 2.569 42.102 26.749 1.00 20.38 41 LEU B N 1
ATOM 1687 C CA . LEU B 1 25 ? 1.259 42.565 27.186 1.00 21.41 41 LEU B CA 1
ATOM 1688 C C . LEU B 1 25 ? 0.444 43.199 26.067 1.00 20.73 41 LEU B C 1
ATOM 1689 O O . LEU B 1 25 ? -0.701 42.838 25.885 1.00 20.74 41 LEU B O 1
ATOM 1694 N N . ALA B 1 26 ? 1.024 44.144 25.317 1.00 19.53 42 ALA B N 1
ATOM 1695 C CA . ALA B 1 26 ? 0.283 44.864 24.303 1.00 19.63 42 ALA B CA 1
ATOM 1696 C C . ALA B 1 26 ? -0.123 43.940 23.176 1.00 20.14 42 ALA B C 1
ATOM 1697 O O . ALA B 1 26 ? -1.125 44.201 22.509 1.00 20.24 42 ALA B O 1
ATOM 1699 N N . THR B 1 27 ? 0.684 42.902 22.922 1.00 19.83 43 THR B N 1
ATOM 1700 C CA . THR B 1 27 ? 0.403 42.030 21.744 1.00 21.12 43 THR B CA 1
ATOM 1701 C C . THR B 1 27 ? -0.250 40.718 22.162 1.00 22.01 43 THR B C 1
ATOM 1702 O O . THR B 1 27 ? -0.501 39.867 21.335 1.00 23.02 43 THR B O 1
ATOM 1706 N N . HIS B 1 28 ? -0.521 40.550 23.453 1.00 23.78 44 HIS B N 1
ATOM 1707 C CA . HIS B 1 28 ? -1.125 39.312 23.931 1.00 25.00 44 HIS B CA 1
ATOM 1708 C C . HIS B 1 28 ? -0.317 38.146 23.387 1.00 24.46 44 HIS B C 1
ATOM 1709 O O . HIS B 1 28 ? -0.836 37.320 22.642 1.00 24.75 44 HIS B O 1
ATOM 1716 N N . SER B 1 29 ? 0.959 38.088 23.769 1.00 23.53 45 SER B N 1
ATOM 1717 C CA . SER B 1 29 ? 1.886 37.116 23.179 1.00 22.73 45 SER B CA 1
ATOM 1718 C C . SER B 1 29 ? 3.005 36.747 24.147 1.00 22.91 45 SER B C 1
ATOM 1719 O O . SER B 1 29 ? 3.376 37.561 24.996 1.00 22.61 45 SER B O 1
ATOM 1722 N N . ASP B 1 30 ? 3.540 35.531 24.009 1.00 22.75 46 ASP B N 1
ATOM 1723 C CA . ASP B 1 30 ? 4.797 35.148 24.656 1.00 24.22 46 ASP B CA 1
ATOM 1724 C C . ASP B 1 30 ? 6.017 35.664 23.877 1.00 22.82 46 ASP B C 1
ATOM 1725 O O . ASP B 1 30 ? 7.116 35.647 24.394 1.00 25.02 46 ASP B O 1
ATOM 1730 N N . TYR B 1 31 ? 5.837 36.101 22.636 1.00 21.65 47 TYR B N 1
ATOM 1731 C CA . TYR B 1 31 ? 6.993 36.378 21.774 1.00 20.59 47 TYR B CA 1
ATOM 1732 C C . TYR B 1 31 ? 7.310 37.865 21.748 1.00 19.50 47 TYR B C 1
ATOM 1733 O O . TYR B 1 31 ? 6.447 38.673 21.399 1.00 19.76 47 TYR B O 1
ATOM 1742 N N . SER B 1 32 ? 8.543 38.209 22.085 1.00 17.28 48 SER B N 1
ATOM 1743 C CA . SER B 1 32 ? 8.933 39.608 22.031 1.00 18.32 48 SER B CA 1
ATOM 1744 C C . SER B 1 32 ? 10.161 39.868 21.167 1.00 17.56 48 SER B C 1
ATOM 1745 O O . SER B 1 32 ? 10.649 40.996 21.127 1.00 18.42 48 SER B O 1
ATOM 1748 N N . HIS B 1 33 ? 10.672 38.833 20.497 1.00 16.82 49 HIS B N 1
ATOM 1749 C CA . HIS B 1 33 ? 11.699 39.025 19.464 1.00 16.27 49 HIS B CA 1
ATOM 1750 C C . HIS B 1 33 ? 11.588 37.922 18.429 1.00 16.63 49 HIS B C 1
ATOM 1751 O O . HIS B 1 33 ? 11.156 36.800 18.729 1.00 16.26 49 HIS B O 1
ATOM 1758 N N . THR B 1 34 ? 11.962 38.265 17.210 1.00 16.68 50 THR B N 1
ATOM 1759 C CA . THR B 1 34 ? 11.830 37.334 16.071 1.00 16.14 50 THR B CA 1
ATOM 1760 C C . THR B 1 34 ? 13.011 37.566 15.118 1.00 15.50 50 THR B C 1
ATOM 1761 O O . THR B 1 34 ? 13.642 38.614 15.152 1.00 15.50 50 THR B O 1
ATOM 1765 N N . GLY B 1 35 ? 13.339 36.550 14.317 1.00 14.19 51 GLY B N 1
ATOM 1766 C CA . GLY B 1 35 ? 14.299 36.711 13.228 1.00 13.87 51 GLY B CA 1
ATOM 1767 C C . GLY B 1 35 ? 14.052 35.604 12.206 1.00 14.12 51 GLY B C 1
ATOM 1768 O O . GLY B 1 35 ? 13.146 34.762 12.376 1.00 12.72 51 GLY B O 1
ATOM 1769 N N . MET B 1 36 ? 14.837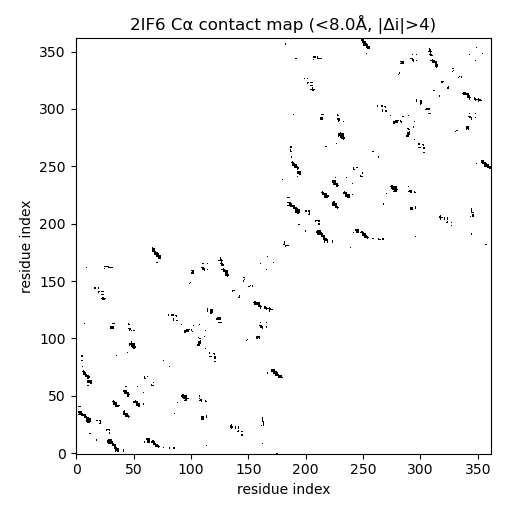 35.617 11.131 1.00 12.60 52 MET B N 1
ATOM 1770 C CA . MET B 1 36 ? 14.614 34.684 10.047 1.00 12.05 52 MET B CA 1
ATOM 1771 C C . MET B 1 36 ? 15.896 33.906 9.839 1.00 12.05 52 MET B C 1
ATOM 1772 O O . MET B 1 36 ? 16.952 34.501 9.771 1.00 12.42 52 MET B O 1
ATOM 1777 N N . LEU B 1 37 ? 15.819 32.595 9.759 1.00 13.08 53 LEU B N 1
ATOM 1778 C CA . LEU B 1 37 ? 17.008 31.789 9.426 1.00 13.52 53 LEU B CA 1
ATOM 1779 C C . LEU B 1 37 ? 17.551 32.110 8.036 1.00 14.53 53 LEU B C 1
ATOM 1780 O O . LEU B 1 37 ? 16.775 32.256 7.095 1.00 13.90 53 LEU B O 1
ATOM 1785 N N . VAL B 1 38 ? 18.883 32.197 7.934 1.00 14.86 54 VAL B N 1
ATOM 1786 C CA . VAL B 1 38 ? 19.602 32.259 6.670 1.00 16.39 54 VAL B CA 1
ATOM 1787 C C . VAL B 1 38 ? 20.763 31.252 6.792 1.00 17.32 54 VAL B C 1
ATOM 1788 O O . VAL B 1 38 ? 21.548 31.318 7.723 1.00 17.78 54 VAL B O 1
ATOM 1792 N N . MET B 1 39 ? 20.813 30.278 5.887 1.00 17.07 55 MET B N 1
ATOM 1793 C CA . MET B 1 39 ? 21.924 29.327 5.852 1.00 17.23 55 MET B CA 1
ATOM 1794 C C . MET B 1 39 ? 23.040 29.999 5.060 1.00 18.39 55 MET B C 1
ATOM 1795 O O . MET B 1 39 ? 22.852 30.419 3.878 1.00 17.83 55 MET B O 1
ATOM 1800 N N . ARG B 1 40 ? 24.189 30.164 5.710 1.00 17.43 56 ARG B N 1
ATOM 1801 C CA . ARG B 1 40 ? 25.324 30.817 5.066 1.00 17.50 56 ARG B CA 1
ATOM 1802 C C . ARG B 1 40 ? 26.416 29.759 5.030 1.00 18.30 56 ARG B C 1
ATOM 1803 O O . ARG B 1 40 ? 26.848 29.252 6.066 1.00 16.43 56 ARG B O 1
ATOM 1811 N N . ASN B 1 41 ? 26.825 29.373 3.827 1.00 18.61 57 ASN B N 1
ATOM 1812 C CA . ASN B 1 41 ? 27.780 28.267 3.695 1.00 19.87 57 ASN B CA 1
ATOM 1813 C C . ASN B 1 41 ? 27.311 27.030 4.476 1.00 19.79 57 ASN B C 1
ATOM 1814 O O . ASN B 1 41 ? 28.110 26.352 5.084 1.00 19.44 57 ASN B O 1
ATOM 1819 N N . LYS B 1 42 ? 25.999 26.756 4.440 1.00 18.97 58 LYS B N 1
ATOM 1820 C CA . LYS B 1 42 ? 25.381 25.578 5.070 1.00 20.06 58 LYS B CA 1
ATOM 1821 C C . LYS B 1 42 ? 25.394 25.609 6.591 1.00 19.20 58 LYS B C 1
ATOM 1822 O O . LYS B 1 42 ? 25.148 24.580 7.225 1.00 20.04 58 LYS B O 1
ATOM 1828 N N . LYS B 1 43 ? 25.646 26.790 7.171 1.00 18.60 59 LYS B N 1
ATOM 1829 C CA . LYS B 1 43 ? 25.611 26.965 8.626 1.00 18.65 59 LYS B CA 1
ATOM 1830 C C . LYS B 1 43 ? 24.459 27.920 8.982 1.00 17.80 59 LYS B C 1
ATOM 1831 O O . LYS B 1 43 ? 24.258 28.887 8.270 1.00 17.21 59 LYS B O 1
ATOM 1837 N N . PRO B 1 44 ? 23.724 27.639 10.082 1.00 17.91 60 PRO B N 1
ATOM 1838 C CA . PRO B 1 44 ? 22.531 28.404 10.453 1.00 17.61 60 PRO B CA 1
ATOM 1839 C C . PRO B 1 44 ? 22.855 29.749 11.155 1.00 17.33 60 PRO B C 1
ATOM 1840 O O . PRO B 1 44 ? 23.503 29.752 12.235 1.00 16.85 60 PRO B O 1
ATOM 1844 N N . TYR B 1 45 ? 22.394 30.848 10.550 1.00 16.70 61 TYR B N 1
ATOM 1845 C CA . TYR B 1 45 ? 22.466 32.171 11.142 1.00 15.79 61 TYR B CA 1
ATOM 1846 C C . TYR B 1 45 ? 21.050 32.726 11.259 1.00 16.72 61 TYR B C 1
ATOM 1847 O O . TYR B 1 45 ? 20.178 32.375 10.436 1.00 17.35 61 TYR B O 1
ATOM 1856 N N . VAL B 1 46 ? 20.831 33.559 12.276 1.00 15.60 62 VAL B N 1
ATOM 1857 C CA . VAL B 1 46 ? 19.587 34.310 12.385 1.00 15.50 62 VAL B CA 1
ATOM 1858 C C . VAL B 1 46 ? 19.827 35.751 11.932 1.00 15.80 62 VAL B C 1
ATOM 1859 O O . VAL B 1 46 ? 20.644 36.470 12.508 1.00 17.77 62 VAL B O 1
ATOM 1863 N N . PHE B 1 47 ? 19.090 36.147 10.905 1.00 15.56 63 PHE B N 1
ATOM 1864 C CA . PHE B 1 47 ? 18.986 37.486 10.381 1.00 15.80 63 PHE B CA 1
ATOM 1865 C C . PHE B 1 47 ? 17.956 38.212 11.250 1.00 17.00 63 PHE B C 1
ATOM 1866 O O . PHE B 1 47 ? 16.783 37.781 11.322 1.00 17.08 63 PHE B O 1
ATOM 1874 N N . GLU B 1 48 ? 18.393 39.264 11.957 1.00 16.29 64 GLU B N 1
ATOM 1875 C CA . GLU B 1 48 ? 17.512 39.943 12.912 1.00 16.74 64 GLU B CA 1
ATOM 1876 C C . GLU B 1 48 ? 17.791 41.409 12.973 1.00 18.71 64 GLU B C 1
ATOM 1877 O O . GLU B 1 48 ? 18.912 41.819 12.727 1.00 18.20 64 GLU B O 1
ATOM 1883 N N . ALA B 1 49 ? 16.784 42.197 13.351 1.00 19.27 65 ALA B N 1
ATOM 1884 C CA . ALA B 1 49 ? 16.994 43.625 13.538 1.00 21.60 65 ALA B CA 1
ATOM 1885 C C . ALA B 1 49 ? 17.170 43.845 15.020 1.00 23.51 65 ALA B C 1
ATOM 1886 O O . ALA B 1 49 ? 16.208 43.774 15.791 1.00 23.37 65 ALA B O 1
ATOM 1888 N N . VAL B 1 50 ? 18.410 44.062 15.431 1.00 24.53 66 VAL B N 1
ATOM 1889 C CA . VAL B 1 50 ? 18.701 44.371 16.817 1.00 26.06 66 VAL B CA 1
ATOM 1890 C C . VAL B 1 50 ? 19.517 45.653 17.007 1.00 26.07 66 VAL B C 1
ATOM 1891 O O . VAL B 1 50 ? 20.037 45.875 18.092 1.00 27.44 66 VAL B O 1
ATOM 1895 N N . GLY B 1 51 ? 19.614 46.484 15.976 1.00 26.11 67 GLY B N 1
ATOM 1896 C CA . GLY B 1 51 ? 20.526 47.636 15.984 1.00 25.56 67 GLY B CA 1
ATOM 1897 C C . GLY B 1 51 ? 21.972 47.181 15.893 1.00 25.03 67 GLY B C 1
ATOM 1898 O O . GLY B 1 51 ? 22.675 47.146 16.902 1.00 25.18 67 GLY B O 1
ATOM 1899 N N . PRO B 1 52 ? 22.443 46.852 14.676 1.00 23.10 68 PRO B N 1
ATOM 1900 C CA . PRO B 1 52 ? 21.719 47.020 13.428 1.00 22.57 68 PRO B CA 1
ATOM 1901 C C . PRO B 1 52 ? 21.078 45.701 12.967 1.00 20.59 68 PRO B C 1
ATOM 1902 O O . PRO B 1 52 ? 21.115 44.701 13.695 1.00 20.76 68 PRO B O 1
ATOM 1906 N N . VAL B 1 53 ? 20.511 45.712 11.767 1.00 18.98 69 VAL B N 1
ATOM 1907 C CA . VAL B 1 53 ? 20.083 44.460 11.130 1.00 17.61 69 VAL B CA 1
ATOM 1908 C C . VAL B 1 53 ? 21.364 43.675 10.832 1.00 18.80 69 VAL B C 1
ATOM 1909 O O . VAL B 1 53 ? 22.334 44.222 10.267 1.00 17.52 69 VAL B O 1
ATOM 1913 N N . LYS B 1 54 ? 21.396 42.406 11.222 1.00 18.81 70 LYS B N 1
ATOM 1914 C CA . LYS B 1 54 ? 22.633 41.637 11.086 1.00 19.25 70 LYS B CA 1
ATOM 1915 C C . LYS B 1 54 ? 22.359 40.138 11.044 1.00 19.12 70 LYS B C 1
ATOM 1916 O O . LYS B 1 54 ? 21.205 39.717 11.191 1.00 19.12 70 LYS B O 1
ATOM 1922 N N . TYR B 1 55 ? 23.415 39.344 10.832 1.00 17.95 71 TYR B N 1
ATOM 1923 C CA . TYR B 1 55 ? 23.386 37.891 11.064 1.00 18.17 71 TYR B CA 1
ATOM 1924 C C . TYR B 1 55 ? 24.019 37.507 12.400 1.00 18.56 71 TYR B C 1
ATOM 1925 O O . TYR B 1 55 ? 25.117 37.977 12.750 1.00 19.68 71 TYR B O 1
ATOM 1934 N N . THR B 1 56 ? 23.371 36.598 13.096 1.00 18.03 72 THR B N 1
ATOM 1935 C CA . THR B 1 56 ? 23.867 36.075 14.330 1.00 19.04 72 THR B CA 1
ATOM 1936 C C . THR B 1 56 ? 23.849 34.553 14.312 1.00 19.31 72 THR B C 1
ATOM 1937 O O . THR B 1 56 ? 22.822 33.971 13.963 1.00 19.27 72 THR B O 1
ATOM 1941 N N . PRO B 1 57 ? 24.954 33.904 14.740 1.00 18.99 73 PRO B N 1
ATOM 1942 C CA . PRO B 1 57 ? 24.935 32.454 14.747 1.00 18.43 73 PRO B CA 1
ATOM 1943 C C . PRO B 1 57 ? 23.751 31.918 15.573 1.00 17.41 73 PRO B C 1
ATOM 1944 O O . PRO B 1 57 ? 23.371 32.505 16.568 1.00 15.81 73 PRO B O 1
ATOM 1948 N N . LEU B 1 58 ? 23.154 30.830 15.116 1.00 16.87 74 LEU B N 1
ATOM 1949 C CA . LEU B 1 58 ? 21.945 30.291 15.739 1.00 15.82 74 LEU B CA 1
ATOM 1950 C C . LEU B 1 58 ? 22.086 29.957 17.232 1.00 17.81 74 LEU B C 1
ATOM 1951 O O . LEU B 1 58 ? 21.231 30.335 18.025 1.00 16.30 74 LEU B O 1
ATOM 1956 N N . LYS B 1 59 ? 23.177 29.297 17.628 1.00 18.08 75 LYS B N 1
ATOM 1957 C CA . LYS B 1 59 ? 23.326 28.953 19.050 1.00 20.38 75 LYS B CA 1
ATOM 1958 C C . LYS B 1 59 ? 23.365 30.224 19.887 1.00 20.26 75 LYS B C 1
ATOM 1959 O O . LYS B 1 59 ? 22.724 30.264 20.916 1.00 20.34 75 LYS B O 1
ATOM 1965 N N . GLN B 1 60 ? 24.086 31.245 19.408 1.00 19.89 76 GLN B N 1
ATOM 1966 C CA . GLN B 1 60 ? 24.154 32.551 20.050 1.00 20.23 76 GLN B CA 1
ATOM 1967 C C . GLN B 1 60 ? 22.770 33.239 20.142 1.00 19.50 76 GLN B C 1
ATOM 1968 O O . GLN B 1 60 ? 22.371 33.772 21.200 1.00 19.61 76 GLN B O 1
ATOM 1974 N N . TRP B 1 61 ? 22.054 33.242 19.038 1.00 17.79 77 TRP B N 1
ATOM 1975 C CA . TRP B 1 61 ? 20.726 33.858 19.018 1.00 17.49 77 TRP B CA 1
ATOM 1976 C C . TRP B 1 61 ? 19.812 33.223 20.057 1.00 17.10 77 TRP B C 1
ATOM 1977 O O . TRP B 1 61 ? 19.134 33.926 20.815 1.00 18.33 77 TRP B O 1
ATOM 1988 N N . ILE B 1 62 ? 19.777 31.896 20.063 1.00 16.92 78 ILE B N 1
ATOM 1989 C CA . ILE B 1 62 ? 18.911 31.131 20.972 1.00 18.82 78 ILE B CA 1
ATOM 1990 C C . ILE B 1 62 ? 19.284 31.452 22.409 1.00 19.95 78 ILE B C 1
ATOM 1991 O O . ILE B 1 62 ? 18.408 31.663 23.249 1.00 19.98 78 ILE B O 1
ATOM 1996 N N . ALA B 1 63 ? 20.589 31.496 22.672 1.00 21.51 79 ALA B N 1
ATOM 1997 C CA . ALA B 1 63 ? 21.105 31.762 24.028 1.00 23.32 79 ALA B CA 1
ATOM 1998 C C . ALA B 1 63 ? 20.777 33.170 24.559 1.00 24.18 79 ALA B C 1
ATOM 1999 O O . ALA B 1 63 ? 20.752 33.367 25.772 1.00 25.11 79 ALA B O 1
ATOM 2001 N N . HIS B 1 64 ? 20.530 34.150 23.687 1.00 24.91 80 HIS B N 1
ATOM 2002 C CA . HIS B 1 64 ? 20.029 35.458 24.158 1.00 26.70 80 HIS B CA 1
ATOM 2003 C C . HIS B 1 64 ? 18.575 35.434 24.646 1.00 26.51 80 HIS B C 1
ATOM 2004 O O . HIS B 1 64 ? 18.152 36.339 25.375 1.00 27.86 80 HIS B O 1
ATOM 2011 N N . GLY B 1 65 ? 17.794 34.448 24.216 1.00 25.29 81 GLY B N 1
ATOM 2012 C CA . GLY B 1 65 ? 16.391 34.353 24.634 1.00 25.64 81 GLY B CA 1
ATOM 2013 C C . GLY B 1 65 ? 16.316 33.934 26.089 1.00 26.32 81 GLY B C 1
ATOM 2014 O O . GLY B 1 65 ? 17.171 33.185 26.554 1.00 26.20 81 GLY B O 1
ATOM 2015 N N . GLU B 1 66 ? 15.325 34.439 26.815 1.00 26.62 82 GLU B N 1
ATOM 2016 C CA . GLU B 1 66 ? 15.110 34.014 28.206 1.00 28.47 82 GLU B CA 1
ATOM 2017 C C . GLU B 1 66 ? 14.919 32.510 28.304 1.00 27.56 82 GLU B C 1
ATOM 2018 O O . GLU B 1 66 ? 14.083 31.939 27.595 1.00 25.25 82 GLU B O 1
ATOM 2024 N N . LYS B 1 67 ? 15.694 31.896 29.212 1.00 26.90 83 LYS B N 1
ATOM 2025 C CA . LYS B 1 67 ? 15.769 30.439 29.406 1.00 27.09 83 LYS B CA 1
ATOM 2026 C C . LYS B 1 67 ? 16.066 29.616 28.126 1.00 26.49 83 LYS B C 1
ATOM 2027 O O . LYS B 1 67 ? 15.858 28.399 28.115 1.00 27.28 83 LYS B O 1
ATOM 2033 N N . GLY B 1 68 ? 16.558 30.276 27.077 1.00 25.11 84 GLY B N 1
ATOM 2034 C CA . GLY B 1 68 ? 16.850 29.599 25.784 1.00 23.53 84 GLY B CA 1
ATOM 2035 C C . GLY B 1 68 ? 15.609 29.081 25.056 1.00 22.44 84 GLY B C 1
ATOM 2036 O O . GLY B 1 68 ? 15.733 28.252 24.157 1.00 22.41 84 GLY B O 1
ATOM 2037 N N . LYS B 1 69 ? 14.423 29.596 25.416 1.00 21.17 85 LYS B N 1
ATOM 2038 C CA . LYS B 1 69 ? 13.157 29.111 24.865 1.00 20.91 85 LYS B CA 1
ATOM 2039 C C . LYS B 1 69 ? 13.039 29.631 23.422 1.00 18.99 85 LYS B C 1
ATOM 2040 O O . LYS B 1 69 ? 13.382 30.788 23.154 1.00 17.60 85 LYS B O 1
ATOM 2046 N N . TYR B 1 70 ? 12.587 28.766 22.507 1.00 16.79 86 TYR B N 1
ATOM 2047 C CA . TYR B 1 70 ? 12.314 29.188 21.127 1.00 16.45 86 TYR B CA 1
ATOM 2048 C C . TYR B 1 70 ? 11.263 28.330 20.431 1.00 15.81 86 TYR B C 1
ATOM 2049 O O . TYR B 1 70 ? 10.943 27.201 20.874 1.00 14.70 86 TYR B O 1
ATOM 2058 N N . VAL B 1 71 ? 10.693 28.893 19.363 1.00 15.18 87 VAL B N 1
ATOM 2059 C CA . VAL B 1 71 ? 9.735 28.164 18.537 1.00 14.48 87 VAL B CA 1
ATOM 2060 C C . VAL B 1 71 ? 10.002 28.591 17.100 1.00 14.03 87 VAL B C 1
ATOM 2061 O O . VAL B 1 71 ? 10.374 29.745 16.845 1.00 14.73 87 VAL B O 1
ATOM 2065 N N . VAL B 1 72 ? 9.859 27.665 16.169 1.00 13.77 88 VAL B N 1
ATOM 2066 C CA . VAL B 1 72 ? 10.203 27.948 14.785 1.00 13.92 88 VAL B CA 1
ATOM 2067 C C . VAL B 1 72 ? 9.046 27.610 13.883 1.00 15.01 88 VAL B C 1
ATOM 2068 O O . VAL B 1 72 ? 8.443 26.528 14.026 1.00 14.86 88 VAL B O 1
ATOM 2072 N N . ARG B 1 73 ? 8.751 28.538 12.965 1.00 14.54 89 ARG B N 1
ATOM 2073 C CA . ARG B 1 73 ? 7.636 28.452 12.071 1.00 14.83 89 ARG B CA 1
ATOM 2074 C C . ARG B 1 73 ? 8.195 28.400 10.653 1.00 14.93 89 ARG B C 1
ATOM 2075 O O . ARG B 1 73 ? 9.220 29.005 10.367 1.00 15.24 89 ARG B O 1
ATOM 2083 N N . ARG B 1 74 ? 7.545 27.642 9.783 1.00 15.30 90 ARG B N 1
ATOM 2084 C CA . ARG B 1 74 ? 7.998 27.570 8.379 1.00 15.40 90 ARG B CA 1
ATOM 2085 C C . ARG B 1 74 ? 6.791 27.561 7.475 1.00 15.48 90 ARG B C 1
ATOM 2086 O O . ARG B 1 74 ? 5.738 27.098 7.869 1.00 15.09 90 ARG B O 1
ATOM 2094 N N . VAL B 1 75 ? 6.938 28.045 6.247 1.00 15.88 91 VAL B N 1
ATOM 2095 C CA . VAL B 1 75 ? 5.840 27.968 5.297 1.00 17.42 91 VAL B CA 1
ATOM 2096 C C . VAL B 1 75 ? 5.460 26.496 5.117 1.00 18.52 91 VAL B C 1
ATOM 2097 O O . VAL B 1 75 ? 6.326 25.618 4.925 1.00 18.66 91 VAL B O 1
ATOM 2101 N N . GLU B 1 76 ? 4.171 26.207 5.220 1.00 17.93 92 GLU B N 1
ATOM 2102 C CA . GLU B 1 76 ? 3.732 24.823 5.223 1.00 19.33 92 GLU B CA 1
ATOM 2103 C C . GLU B 1 76 ? 4.047 24.177 3.881 1.00 19.48 92 GLU B C 1
ATOM 2104 O O . GLU B 1 76 ? 3.760 24.753 2.828 1.00 19.44 92 GLU B O 1
ATOM 2110 N N . GLY B 1 77 ? 4.629 22.987 3.938 1.00 20.27 93 GLY B N 1
ATOM 2111 C CA . GLY B 1 77 ? 5.102 22.271 2.726 1.00 21.18 93 GLY B CA 1
ATOM 2112 C C . GLY B 1 77 ? 6.533 22.643 2.364 1.00 22.26 93 GLY B C 1
ATOM 2113 O O . GLY B 1 77 ? 7.188 21.973 1.523 1.00 22.45 93 GLY B O 1
ATOM 2114 N N . GLY B 1 78 ? 7.027 23.729 2.966 1.00 21.54 94 GLY B N 1
ATOM 2115 C CA . GLY B 1 78 ? 8.422 24.173 2.775 1.00 21.30 94 GLY B CA 1
ATOM 2116 C C . GLY B 1 78 ? 8.628 25.085 1.573 1.00 20.98 94 GLY B C 1
ATOM 2117 O O . GLY B 1 78 ? 7.776 25.195 0.678 1.00 21.98 94 GLY B O 1
ATOM 2118 N N . LEU B 1 79 ? 9.771 25.768 1.559 1.00 20.52 95 LEU B N 1
ATOM 2119 C CA . LEU B 1 79 ? 10.146 26.603 0.443 1.00 19.77 95 LEU B CA 1
ATOM 2120 C C . LEU B 1 79 ? 11.122 25.852 -0.441 1.00 20.29 95 LEU B C 1
ATOM 2121 O O . LEU B 1 79 ? 11.936 25.048 0.050 1.00 19.79 95 LEU B O 1
ATOM 2126 N N . SER B 1 80 ? 11.066 26.175 -1.732 1.00 19.62 96 SER B N 1
ATOM 2127 C CA . SER B 1 80 ? 12.008 25.643 -2.706 1.00 20.73 96 SER B CA 1
ATOM 2128 C C . SER B 1 80 ? 13.343 26.342 -2.546 1.00 19.67 96 SER B C 1
ATOM 2129 O O . SER B 1 80 ? 13.426 27.426 -2.000 1.00 19.55 96 SER B O 1
ATOM 2132 N N . VAL B 1 81 ? 14.394 25.739 -3.078 1.00 20.04 97 VAL B N 1
ATOM 2133 C CA . VAL B 1 81 ? 15.711 26.347 -3.013 1.00 19.61 97 VAL B CA 1
ATOM 2134 C C . VAL B 1 81 ? 15.703 27.749 -3.634 1.00 20.70 97 VAL B C 1
ATOM 2135 O O . VAL B 1 81 ? 16.262 28.710 -3.078 1.00 19.47 97 VAL B O 1
ATOM 2139 N N . GLU B 1 82 ? 15.016 27.882 -4.759 1.00 21.47 98 GLU B N 1
ATOM 2140 C CA . GLU B 1 82 ? 14.883 29.188 -5.400 1.00 22.76 98 GLU B CA 1
ATOM 2141 C C . GLU B 1 82 ? 14.167 30.255 -4.521 1.00 21.91 98 GLU B C 1
ATOM 2142 O O . GLU B 1 82 ? 14.609 31.421 -4.442 1.00 21.08 98 GLU B O 1
ATOM 2148 N N . GLN B 1 83 ? 13.072 29.874 -3.867 1.00 19.86 99 GLN B N 1
ATOM 2149 C CA . GLN B 1 83 ? 12.414 30.792 -2.923 1.00 20.03 99 GLN B CA 1
ATOM 2150 C C . GLN B 1 83 ? 13.371 31.167 -1.793 1.00 19.18 99 GLN B C 1
ATOM 2151 O O . GLN B 1 83 ? 13.488 32.314 -1.462 1.00 19.39 99 GLN B O 1
ATOM 2157 N N . GLN B 1 84 ? 14.086 30.177 -1.261 1.00 19.04 100 GLN B N 1
ATOM 2158 C CA . GLN B 1 84 ? 15.094 30.400 -0.239 1.00 20.74 100 GLN B CA 1
ATOM 2159 C C . GLN B 1 84 ? 16.139 31.402 -0.724 1.00 20.86 100 GLN B C 1
ATOM 2160 O O . GLN B 1 84 ? 16.421 32.384 -0.045 1.00 19.76 100 GLN B O 1
ATOM 2166 N N . GLN B 1 85 ? 16.686 31.180 -1.914 1.00 21.86 101 GLN B N 1
ATOM 2167 C CA . GLN B 1 85 ? 17.672 32.110 -2.473 1.00 24.42 101 GLN B CA 1
ATOM 2168 C C . GLN B 1 85 ? 17.135 33.538 -2.537 1.00 22.81 101 GLN B C 1
ATOM 2169 O O . GLN B 1 85 ? 17.845 34.468 -2.206 1.00 23.39 101 GLN B O 1
ATOM 2175 N N . LYS B 1 86 ? 15.885 33.696 -2.950 1.00 22.45 102 LYS B N 1
ATOM 2176 C CA . LYS B 1 86 ? 15.255 35.027 -3.032 1.00 22.90 102 LYS B CA 1
ATOM 2177 C C . LYS B 1 86 ? 15.170 35.720 -1.684 1.00 21.27 102 LYS B C 1
ATOM 2178 O O . LYS B 1 86 ? 15.488 36.917 -1.572 1.00 21.49 102 LYS B O 1
ATOM 2184 N N . LEU B 1 87 ? 14.789 34.961 -0.652 1.00 19.99 103 LEU B N 1
ATOM 2185 C CA . LEU B 1 87 ? 14.715 35.553 0.670 1.00 17.96 103 LEU B CA 1
ATOM 2186 C C . LEU B 1 87 ? 16.101 36.006 1.085 1.00 18.80 103 LEU B C 1
ATOM 2187 O O . LEU B 1 87 ? 16.264 37.115 1.625 1.00 18.46 103 LEU B O 1
ATOM 2192 N N . ALA B 1 88 ? 17.103 35.170 0.805 1.00 19.02 104 ALA B N 1
ATOM 2193 C CA . ALA B 1 88 ? 18.469 35.467 1.204 1.00 19.77 104 ALA B CA 1
ATOM 2194 C C . ALA B 1 88 ? 19.008 36.699 0.474 1.00 20.35 104 ALA B C 1
ATOM 2195 O O . ALA B 1 88 ? 19.689 37.531 1.080 1.00 21.11 104 ALA B O 1
ATOM 2197 N N . GLN B 1 89 ? 18.707 36.833 -0.821 1.00 20.88 105 GLN B N 1
ATOM 2198 C CA . GLN B 1 89 ? 19.146 38.018 -1.542 1.00 22.19 105 GLN B CA 1
ATOM 2199 C C . GLN B 1 89 ? 18.481 39.280 -1.004 1.00 21.62 105 GLN B C 1
ATOM 2200 O O . GLN B 1 89 ? 19.130 40.317 -0.842 1.00 21.68 105 GLN B O 1
ATOM 2206 N N . THR B 1 90 ? 17.186 39.195 -0.718 1.00 21.53 106 THR B N 1
ATOM 2207 C CA . THR B 1 90 ? 16.426 40.381 -0.313 1.00 20.59 106 THR B CA 1
ATOM 2208 C C . THR B 1 90 ? 16.869 40.881 1.062 1.00 20.43 106 THR B C 1
ATOM 2209 O O . THR B 1 90 ? 16.955 42.092 1.295 1.00 20.06 106 THR B O 1
ATOM 2213 N N . ALA B 1 91 ? 17.179 39.935 1.947 1.00 20.26 107 ALA B N 1
ATOM 2214 C CA . ALA B 1 91 ? 17.608 40.220 3.312 1.00 20.74 107 ALA B CA 1
ATOM 2215 C C . ALA B 1 91 ? 18.835 41.127 3.260 1.00 21.62 107 ALA B C 1
ATOM 2216 O O . ALA B 1 91 ? 18.966 42.066 4.059 1.00 21.53 107 ALA B O 1
ATOM 2218 N N . LYS B 1 92 ? 19.737 40.858 2.304 1.00 22.86 108 LYS B N 1
ATOM 2219 C CA . LYS B 1 92 ? 20.967 41.667 2.165 1.00 23.79 108 LYS B CA 1
ATOM 2220 C C . LYS B 1 92 ? 20.722 43.161 2.054 1.00 23.89 108 LYS B C 1
ATOM 2221 O O . LYS B 1 92 ? 21.554 43.946 2.501 1.00 24.16 108 LYS B O 1
ATOM 2227 N N . ARG B 1 93 ? 19.597 43.562 1.461 1.00 24.85 109 ARG B N 1
ATOM 2228 C CA . ARG B 1 93 ? 19.288 44.981 1.242 1.00 25.85 109 ARG B CA 1
ATOM 2229 C C . ARG B 1 93 ? 19.069 45.714 2.576 1.00 24.83 109 ARG B C 1
ATOM 2230 O O . ARG B 1 93 ? 19.166 46.946 2.637 1.00 25.11 109 ARG B O 1
ATOM 2238 N N . TYR B 1 94 ? 18.783 44.964 3.644 1.00 22.80 110 TYR B N 1
ATOM 2239 C CA . TYR B 1 94 ? 18.409 45.582 4.933 1.00 21.62 110 TYR B CA 1
ATOM 2240 C C . TYR B 1 94 ? 19.567 45.587 5.939 1.00 21.20 110 TYR B C 1
ATOM 2241 O O . TYR B 1 94 ? 19.501 46.266 6.989 1.00 19.94 110 TYR B O 1
ATOM 2250 N N . LEU B 1 95 ? 20.639 44.854 5.629 1.00 20.51 111 LEU B N 1
ATOM 2251 C CA . LEU B 1 95 ? 21.763 44.784 6.564 1.00 20.42 111 LEU B CA 1
ATOM 2252 C C . LEU B 1 95 ? 22.324 46.154 6.924 1.00 20.91 111 LEU B C 1
ATOM 2253 O O . LEU B 1 95 ? 22.482 47.005 6.057 1.00 21.24 111 LEU B O 1
ATOM 2258 N N . GLY B 1 96 ? 22.641 46.362 8.198 1.00 21.73 112 GLY B N 1
ATOM 2259 C CA . GLY B 1 96 ? 23.233 47.630 8.605 1.00 22.84 112 GLY B CA 1
ATOM 2260 C C . GLY B 1 96 ? 22.260 48.665 9.156 1.00 23.24 112 GLY B C 1
ATOM 2261 O O . GLY B 1 96 ? 22.689 49.585 9.831 1.00 23.44 112 GLY B O 1
ATOM 2262 N N . LYS B 1 97 ? 20.958 48.499 8.887 1.00 23.83 113 LYS B N 1
ATOM 2263 C CA . LYS B 1 97 ? 19.939 49.487 9.267 1.00 23.58 113 LYS B CA 1
ATOM 2264 C C . LYS B 1 97 ? 19.829 49.518 10.796 1.00 23.65 113 LYS B C 1
ATOM 2265 O O . LYS B 1 97 ? 19.728 48.472 11.419 1.00 22.67 113 LYS B O 1
ATOM 2271 N N . PRO B 1 98 ? 19.853 50.724 11.404 1.00 23.57 114 PRO B N 1
ATOM 2272 C CA . PRO B 1 98 ? 19.776 50.796 12.871 1.00 23.38 114 PRO B CA 1
ATOM 2273 C C . PRO B 1 98 ? 18.406 50.376 13.413 1.00 23.76 114 PRO B C 1
ATOM 2274 O O . PRO B 1 98 ? 17.455 50.192 12.641 1.00 21.63 114 PRO B O 1
ATOM 2278 N N . TYR B 1 99 ? 18.328 50.199 14.725 1.00 24.02 115 TYR B N 1
ATOM 2279 C CA . TYR B 1 99 ? 17.104 49.776 15.355 1.00 26.22 115 TYR B CA 1
ATOM 2280 C C . TYR B 1 99 ? 16.033 50.865 15.389 1.00 26.88 115 TYR B C 1
ATOM 2281 O O . TYR B 1 99 ? 16.308 52.019 15.733 1.00 25.42 115 TYR B O 1
ATOM 2290 N N . ASP B 1 100 ? 14.806 50.467 15.061 1.00 27.26 116 ASP B N 1
ATOM 2291 C CA . ASP B 1 100 ? 13.668 51.382 15.022 1.00 27.84 116 ASP B CA 1
ATOM 2292 C C . ASP B 1 100 ? 13.021 51.565 16.387 1.00 28.76 116 ASP B C 1
ATOM 2293 O O . ASP B 1 100 ? 12.114 50.822 16.768 1.00 28.43 116 ASP B O 1
ATOM 2298 N N . PHE B 1 101 ? 13.491 52.576 17.114 1.00 30.26 117 PHE B N 1
ATOM 2299 C CA . PHE B 1 101 ? 12.924 52.915 18.421 1.00 31.67 117 PHE B CA 1
ATOM 2300 C C . PHE B 1 101 ? 11.509 53.510 18.350 1.00 31.63 117 PHE B C 1
ATOM 2301 O O . PHE B 1 101 ? 10.768 53.482 19.322 1.00 32.97 117 PHE B O 1
ATOM 2309 N N . SER B 1 102 ? 11.150 54.015 17.186 1.00 31.18 118 SER B N 1
ATOM 2310 C CA . SER B 1 102 ? 9.863 54.594 16.908 1.00 31.31 118 SER B CA 1
ATOM 2311 C C . SER B 1 102 ? 8.792 53.589 16.483 1.00 30.84 118 SER B C 1
ATOM 2312 O O . SER B 1 102 ? 7.648 53.973 16.302 1.00 30.74 118 SER B O 1
ATOM 2315 N N . PHE B 1 103 ? 9.162 52.327 16.263 1.00 29.68 119 PHE B N 1
ATOM 2316 C CA . PHE B 1 103 ? 8.279 51.385 15.549 1.00 29.06 119 PHE B CA 1
ATOM 2317 C C . PHE B 1 103 ? 7.647 51.984 14.286 1.00 27.87 119 PHE B C 1
ATOM 2318 O O . PHE B 1 103 ? 6.458 51.799 14.038 1.00 27.65 119 PHE B O 1
ATOM 2326 N N . SER B 1 104 ? 8.435 52.700 13.493 1.00 26.07 120 SER B N 1
ATOM 2327 C CA . SER B 1 104 ? 7.903 53.314 12.287 1.00 25.04 120 SER B CA 1
ATOM 2328 C C . SER B 1 104 ? 7.901 52.350 11.112 1.00 24.95 120 SER B C 1
ATOM 2329 O O . SER B 1 104 ? 8.818 51.522 10.965 1.00 24.21 120 SER B O 1
ATOM 2332 N N . TRP B 1 105 ? 6.902 52.476 10.244 1.00 24.36 121 TRP B N 1
ATOM 2333 C CA . TRP B 1 105 ? 6.833 51.665 9.034 1.00 25.53 121 TRP B CA 1
ATOM 2334 C C . TRP B 1 105 ? 7.746 52.181 7.906 1.00 25.59 121 TRP B C 1
ATOM 2335 O O . TRP B 1 105 ? 7.821 51.551 6.858 1.00 24.83 121 TRP B O 1
ATOM 2346 N N . SER B 1 106 ? 8.430 53.315 8.094 1.00 25.79 122 SER B N 1
ATOM 2347 C CA . SER B 1 106 ? 9.431 53.730 7.082 1.00 26.04 122 SER B CA 1
ATOM 2348 C C . SER B 1 106 ? 10.622 52.752 7.067 1.00 27.25 122 SER B C 1
ATOM 2349 O O . SER B 1 106 ? 10.842 51.972 8.022 1.00 25.50 122 SER B O 1
ATOM 2352 N N . ASP B 1 107 ? 11.394 52.785 5.980 1.00 27.74 123 ASP B N 1
ATOM 2353 C CA . ASP B 1 107 ? 12.542 51.877 5.873 1.00 29.00 123 ASP B CA 1
ATOM 2354 C C . ASP B 1 107 ? 13.829 52.414 6.542 1.00 29.21 123 ASP B C 1
ATOM 2355 O O . ASP B 1 107 ? 14.802 51.669 6.712 1.00 29.27 123 ASP B O 1
ATOM 2360 N N . ASP B 1 108 ? 13.832 53.677 6.964 1.00 29.04 124 ASP B N 1
ATOM 2361 C CA . ASP B 1 108 ? 15.040 54.265 7.593 1.00 30.16 124 ASP B CA 1
ATOM 2362 C C . ASP B 1 108 ? 15.657 53.317 8.636 1.00 28.70 124 ASP B C 1
ATOM 2363 O O . ASP B 1 108 ? 16.882 53.107 8.686 1.00 28.88 124 ASP B O 1
ATOM 2368 N N . ARG B 1 109 ? 14.802 52.759 9.482 1.00 26.08 125 ARG B N 1
ATOM 2369 C CA . ARG B 1 109 ? 15.250 51.960 10.620 1.00 25.47 125 ARG B CA 1
ATOM 2370 C C . ARG B 1 109 ? 14.365 50.711 10.668 1.00 23.34 125 ARG B C 1
ATOM 2371 O O . ARG B 1 109 ? 13.301 50.717 10.066 1.00 22.13 125 ARG B O 1
ATOM 2379 N N . GLN B 1 110 ? 14.797 49.653 11.356 1.00 21.39 126 GLN B N 1
ATOM 2380 C CA . GLN B 1 110 ? 14.052 48.386 11.317 1.00 20.28 126 GLN B CA 1
ATOM 2381 C C . GLN B 1 110 ? 13.902 47.832 12.719 1.00 19.10 126 GLN B C 1
ATOM 2382 O O . GLN B 1 110 ? 14.899 47.815 13.465 1.00 19.32 126 GLN B O 1
ATOM 2388 N N . TYR B 1 111 ? 12.691 47.367 13.078 1.00 17.34 127 TYR B N 1
ATOM 2389 C CA . TYR B 1 111 ? 12.497 46.566 14.299 1.00 16.49 127 TYR B CA 1
ATOM 2390 C C . TYR B 1 111 ? 12.277 45.096 13.890 1.00 16.83 127 TYR B C 1
ATOM 2391 O O . TYR B 1 111 ? 12.246 44.783 12.696 1.00 16.06 127 TYR B O 1
ATOM 2400 N N . CYS B 1 112 ? 12.173 44.193 14.859 1.00 16.56 128 CYS B N 1
ATOM 2401 C CA . CYS B 1 112 ? 12.398 42.787 14.541 1.00 17.20 128 CYS B CA 1
ATOM 2402 C C . CYS B 1 112 ? 11.384 42.178 13.562 1.00 17.20 128 CYS B C 1
ATOM 2403 O O . CYS B 1 112 ? 11.746 41.550 12.555 1.00 17.18 128 CYS B O 1
ATOM 2406 N N . SER B 1 113 ? 10.106 42.351 13.856 1.00 15.61 129 SER B N 1
ATOM 2407 C CA . SER B 1 113 ? 9.068 41.743 13.053 1.00 15.41 129 SER B CA 1
ATOM 2408 C C . SER B 1 113 ? 8.872 42.534 11.743 1.00 15.74 129 SER B C 1
ATOM 2409 O O . SER B 1 113 ? 8.499 41.947 10.727 1.00 15.47 129 SER B O 1
ATOM 2412 N N . GLU B 1 114 ? 9.199 43.835 11.743 1.00 15.42 130 GLU B N 1
ATOM 2413 C CA . GLU B 1 114 ? 9.129 44.661 10.512 1.00 16.63 130 GLU B CA 1
ATOM 2414 C C . GLU B 1 114 ? 10.009 44.060 9.420 1.00 16.30 130 GLU B C 1
ATOM 2415 O O . GLU B 1 114 ? 9.560 43.847 8.305 1.00 16.65 130 GLU B O 1
ATOM 2421 N N . VAL B 1 115 ? 11.272 43.792 9.743 1.00 16.13 131 VAL B N 1
ATOM 2422 C CA . VAL B 1 115 ? 12.231 43.392 8.716 1.00 15.77 131 VAL B CA 1
ATOM 2423 C C . VAL B 1 115 ? 11.896 41.991 8.180 1.00 15.41 131 VAL B C 1
ATOM 2424 O O . VAL B 1 115 ? 11.981 41.755 6.962 1.00 16.67 131 VAL B O 1
ATOM 2428 N N . VAL B 1 116 ? 11.475 41.075 9.068 1.00 14.99 132 VAL B N 1
ATOM 2429 C CA . VAL B 1 116 ? 11.086 39.719 8.62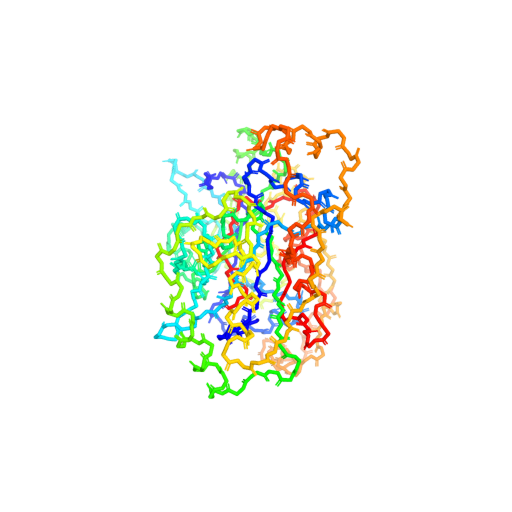9 1.00 15.21 132 VAL B CA 1
ATOM 2430 C C . VAL B 1 116 ? 9.904 39.877 7.662 1.00 15.47 132 VAL B C 1
ATOM 2431 O O . VAL B 1 116 ? 9.866 39.246 6.608 1.00 16.20 132 VAL B O 1
ATOM 2435 N N . TRP B 1 117 ? 8.949 40.730 8.020 1.00 15.93 133 TRP B N 1
ATOM 2436 C CA . TRP B 1 117 ? 7.728 40.872 7.244 1.00 16.70 133 TRP B CA 1
ATOM 2437 C C . TRP B 1 117 ? 8.078 41.463 5.895 1.00 16.90 133 TRP B C 1
ATOM 2438 O O . TRP B 1 117 ? 7.638 40.959 4.861 1.00 17.60 133 TRP B O 1
ATOM 2449 N N . LYS B 1 118 ? 8.903 42.508 5.905 1.00 17.01 134 LYS B N 1
ATOM 2450 C CA . LYS B 1 118 ? 9.309 43.158 4.642 1.00 17.69 134 LYS B CA 1
ATOM 2451 C C . LYS B 1 118 ? 10.151 42.276 3.723 1.00 18.33 134 LYS B C 1
ATOM 2452 O O . LYS B 1 118 ? 10.002 42.320 2.501 1.00 18.37 134 LYS B O 1
ATOM 2458 N N . VAL B 1 119 ? 11.028 41.457 4.301 1.00 17.86 135 VAL B N 1
ATOM 2459 C CA . VAL B 1 119 ? 11.843 40.555 3.483 1.00 17.95 135 VAL B CA 1
ATOM 2460 C C . VAL B 1 119 ? 10.917 39.606 2.710 1.00 18.54 135 VAL B C 1
ATOM 2461 O O . VAL B 1 119 ? 11.079 39.440 1.520 1.00 17.85 135 VAL B O 1
ATOM 2465 N N . TYR B 1 120 ? 9.921 39.023 3.384 1.00 18.57 136 TYR B N 1
ATOM 2466 C CA . TYR B 1 120 ? 9.025 38.070 2.735 1.00 19.66 136 TYR B CA 1
ATOM 2467 C C . TYR B 1 120 ? 8.185 38.755 1.670 1.00 20.51 136 TYR B C 1
ATOM 2468 O O . TYR B 1 120 ? 7.947 38.194 0.575 1.00 19.77 136 TYR B O 1
ATOM 2477 N N . GLN B 1 121 ? 7.741 39.961 1.991 1.00 20.94 137 GLN B N 1
ATOM 2478 C CA . GLN B 1 121 ? 6.829 40.684 1.114 1.00 23.16 137 GLN B CA 1
ATOM 2479 C C . GLN B 1 121 ? 7.618 41.048 -0.137 1.00 23.32 137 GLN B C 1
ATOM 2480 O O . GLN B 1 121 ? 7.172 40.755 -1.250 1.00 23.68 137 GLN B O 1
ATOM 2486 N N . ASN B 1 122 ? 8.810 41.608 0.049 1.00 23.21 138 ASN B N 1
ATOM 2487 C CA . ASN B 1 122 ? 9.665 41.999 -1.086 1.00 23.96 138 ASN B CA 1
ATOM 2488 C C . ASN B 1 122 ? 10.269 40.846 -1.913 1.00 24.15 138 ASN B C 1
ATOM 2489 O O . ASN B 1 122 ? 10.384 40.950 -3.156 1.00 25.20 138 ASN B O 1
ATOM 2494 N N . ALA B 1 123 ? 10.647 39.757 -1.252 1.00 23.16 139 ALA B N 1
ATOM 2495 C CA . ALA B 1 123 ? 11.253 38.634 -1.964 1.00 22.74 139 ALA B CA 1
ATOM 2496 C C . ALA B 1 123 ? 10.244 37.719 -2.665 1.00 23.24 139 ALA B C 1
ATOM 2497 O O . ALA B 1 123 ? 10.490 37.258 -3.796 1.00 23.41 139 ALA B O 1
ATOM 2499 N N . LEU B 1 124 ? 9.122 37.431 -1.999 1.00 21.80 140 LEU B N 1
ATOM 2500 C CA . LEU B 1 124 ? 8.215 36.396 -2.469 1.00 22.66 140 LEU B CA 1
ATOM 2501 C C . LEU B 1 124 ? 6.804 36.937 -2.729 1.00 22.70 140 LEU B C 1
ATOM 2502 O O . LEU B 1 124 ? 6.004 36.261 -3.367 1.00 22.94 140 LEU B O 1
ATOM 2507 N N . GLY B 1 125 ? 6.522 38.146 -2.253 1.00 21.66 141 GLY B N 1
ATOM 2508 C CA . GLY B 1 125 ? 5.191 38.749 -2.434 1.00 22.82 141 GLY B CA 1
ATOM 2509 C C . GLY B 1 125 ? 4.211 38.091 -1.469 1.00 23.18 141 GLY B C 1
ATOM 2510 O O . GLY B 1 125 ? 3.018 38.047 -1.735 1.00 24.24 141 GLY B O 1
ATOM 2511 N N . MET B 1 126 ? 4.724 37.547 -0.365 1.00 22.36 142 MET B N 1
ATOM 2512 C CA . MET B 1 126 ? 3.890 36.939 0.673 1.00 22.94 142 MET B CA 1
ATOM 2513 C C . MET B 1 126 ? 3.708 37.949 1.800 1.00 22.40 142 MET B C 1
ATOM 2514 O O . MET B 1 126 ? 4.672 38.576 2.245 1.00 22.46 142 MET B O 1
ATOM 2519 N N . ARG B 1 127 ? 2.480 38.069 2.307 1.00 22.07 143 ARG B N 1
ATOM 2520 C CA . ARG B 1 127 ? 2.230 38.910 3.458 1.00 20.64 143 ARG B CA 1
ATOM 2521 C C . ARG B 1 127 ? 2.129 37.937 4.616 1.00 20.16 143 ARG B C 1
ATOM 2522 O O . ARG B 1 127 ? 1.129 37.220 4.757 1.00 19.47 143 ARG B O 1
ATOM 2530 N N . VAL B 1 128 ? 3.194 37.860 5.413 1.00 17.65 144 VAL B N 1
ATOM 2531 C CA . VAL B 1 128 ? 3.279 36.839 6.454 1.00 18.26 144 VAL B CA 1
ATOM 2532 C C . VAL B 1 128 ? 2.886 37.547 7.762 1.00 18.65 144 VAL B C 1
ATOM 2533 O O . VAL B 1 128 ? 3.737 37.895 8.600 1.00 18.28 144 VAL B O 1
ATOM 2537 N N . GLY B 1 129 ? 1.589 37.844 7.883 1.00 18.74 145 GLY B N 1
ATOM 2538 C CA . GLY B 1 129 ? 1.092 38.534 9.068 1.00 19.09 145 GLY B CA 1
ATOM 2539 C C . GLY B 1 129 ? 0.219 39.750 8.791 1.00 18.98 145 GLY B C 1
ATOM 2540 O O . GLY B 1 129 ? 0.414 40.472 7.823 1.00 18.97 145 GLY B O 1
ATOM 2541 N N . GLU B 1 130 ? -0.756 39.969 9.663 1.00 19.78 146 GLU B N 1
ATOM 2542 C CA . GLU B 1 130 ? -1.655 41.099 9.520 1.00 20.56 146 GLU B CA 1
ATOM 2543 C C . GLU B 1 130 ? -0.992 42.344 10.092 1.00 20.75 146 GLU B C 1
ATOM 2544 O O . GLU B 1 130 ? -0.299 42.279 11.125 1.00 20.34 146 GLU B O 1
ATOM 2550 N N . GLN B 1 131 ? -1.182 43.461 9.398 1.00 20.68 147 GLN B N 1
ATOM 2551 C CA . GLN B 1 131 ? -0.785 44.780 9.905 1.00 22.01 147 GLN B CA 1
ATOM 2552 C C . GLN B 1 131 ? -1.964 45.394 10.684 1.00 21.45 147 GLN B C 1
ATOM 2553 O O . GLN B 1 131 ? -3.126 45.174 10.336 1.00 20.14 147 GLN B O 1
ATOM 2559 N N . GLN B 1 132 ? -1.660 46.166 11.719 1.00 21.21 148 GLN B N 1
ATOM 2560 C CA . GLN B 1 132 ? -2.679 46.980 12.354 1.00 21.59 148 GLN B CA 1
ATOM 2561 C C . GLN B 1 132 ? -2.081 48.273 12.931 1.00 20.84 148 GLN B C 1
ATOM 2562 O 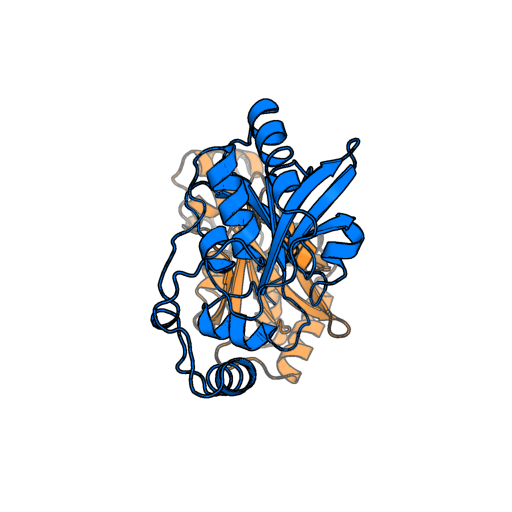O . GLN B 1 132 ? -0.872 48.410 13.046 1.00 19.79 148 GLN B O 1
ATOM 2568 N N . LYS B 1 133 ? -2.936 49.236 13.248 1.00 20.80 149 LYS B N 1
ATOM 2569 C CA . LYS B 1 133 ? -2.432 50.497 13.822 1.00 20.24 149 LYS B CA 1
ATOM 2570 C C . LYS B 1 133 ? -1.988 50.307 15.259 1.00 19.71 149 LYS B C 1
ATOM 2571 O O . LYS B 1 133 ? -2.529 49.476 15.984 1.00 20.05 149 LYS B O 1
ATOM 2577 N N . LEU B 1 134 ? -0.997 51.083 15.678 1.00 19.44 150 LEU B N 1
ATOM 2578 C CA . LEU B 1 134 ? -0.513 51.000 17.067 1.00 19.98 150 LEU B CA 1
ATOM 2579 C C . LEU B 1 134 ? -1.639 51.109 18.117 1.00 20.96 150 LEU B C 1
ATOM 2580 O O . LEU B 1 134 ? -1.640 50.396 19.132 1.00 20.19 150 LEU B O 1
ATOM 2585 N N . LYS B 1 135 ? -2.608 51.984 17.858 1.00 21.62 151 LYS B N 1
ATOM 2586 C CA . LYS B 1 135 ? -3.733 52.167 18.784 1.00 23.08 151 LYS B CA 1
ATOM 2587 C C . LYS B 1 135 ? -4.623 50.926 18.965 1.00 23.33 151 LYS B C 1
ATOM 2588 O O . LYS B 1 135 ? -5.335 50.795 19.984 1.00 22.09 151 LYS B O 1
ATOM 2594 N N . GLU B 1 136 ? -4.562 50.026 17.982 1.00 23.27 152 GLU B N 1
ATOM 2595 C CA . GLU B 1 136 ? -5.404 48.826 17.936 1.00 24.44 152 GLU B CA 1
ATOM 2596 C C . GLU B 1 136 ? -4.810 47.667 18.757 1.00 24.71 152 GLU B C 1
ATOM 2597 O O . GLU B 1 136 ? -5.457 46.624 18.937 1.00 24.63 152 GLU B O 1
ATOM 2603 N N . PHE B 1 137 ? -3.595 47.860 19.280 1.00 24.47 153 PHE B N 1
ATOM 2604 C CA . PHE B 1 137 ? -3.027 46.934 20.249 1.00 24.20 153 PHE B CA 1
ATOM 2605 C C . PHE B 1 137 ? -3.626 47.192 21.629 1.00 25.26 153 PHE B C 1
ATOM 2606 O O . PHE B 1 137 ? -4.391 48.142 21.790 1.00 25.49 153 PHE B O 1
ATOM 2614 N N . ASP B 1 138 ? -3.328 46.328 22.597 1.00 25.36 154 ASP B N 1
ATOM 2615 C CA . ASP B 1 138 ? -3.876 46.487 23.941 1.00 27.13 154 ASP B CA 1
ATOM 2616 C C . ASP B 1 138 ? -2.975 47.409 24.753 1.00 27.04 154 ASP B C 1
ATOM 2617 O O . ASP B 1 138 ? -1.987 46.966 25.357 1.00 27.62 154 ASP B O 1
ATOM 2622 N N . LEU B 1 139 ? -3.330 48.688 24.787 1.00 27.75 155 LEU B N 1
ATOM 2623 C CA . LEU B 1 139 ? -2.497 49.670 25.480 1.00 28.31 155 LEU B CA 1
ATOM 2624 C C . LEU B 1 139 ? -2.993 50.016 26.892 1.00 29.86 155 LEU B C 1
ATOM 2625 O O . LEU B 1 139 ? -2.537 50.988 27.484 1.00 30.75 155 LEU B O 1
ATOM 2630 N N . SER B 1 140 ? -3.874 49.186 27.447 1.00 31.09 156 SER B N 1
ATOM 2631 C CA . SER B 1 140 ? -4.543 49.509 28.714 1.00 31.73 156 SER B CA 1
ATOM 2632 C C . SER B 1 140 ? -3.746 49.190 29.987 1.00 32.23 156 SER B C 1
ATOM 2633 O O . SER B 1 140 ? -4.001 49.777 31.028 1.00 32.76 156 SER B O 1
ATOM 2636 N N . ASN B 1 141 ? -2.793 48.273 29.924 1.00 31.84 157 ASN B N 1
ATOM 2637 C CA . ASN B 1 141 ? -2.015 47.925 31.120 1.00 32.58 157 ASN B CA 1
ATOM 2638 C C . ASN B 1 141 ? -1.104 49.077 31.561 1.00 32.43 157 ASN B C 1
ATOM 2639 O O . ASN B 1 141 ? -0.405 49.651 30.733 1.00 32.76 157 ASN B O 1
ATOM 2644 N N . PRO B 1 142 ? -1.104 49.426 32.866 1.00 32.54 158 PRO B N 1
ATOM 2645 C CA . PRO B 1 142 ? -0.290 50.601 33.273 1.00 31.80 158 PRO B CA 1
ATOM 2646 C C . PRO B 1 142 ? 1.200 50.431 32.947 1.00 30.75 158 PRO B C 1
ATOM 2647 O O 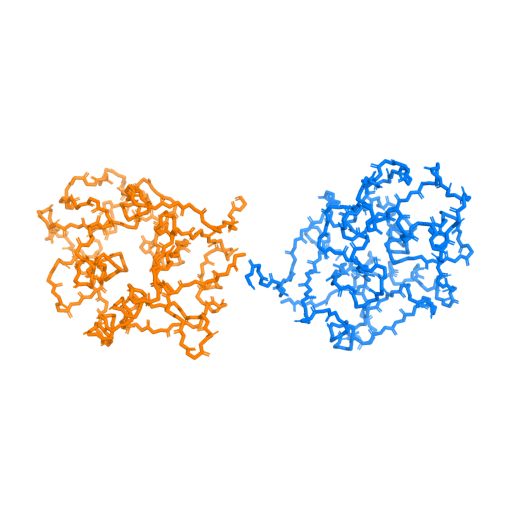. PRO B 1 142 ? 1.877 51.432 32.653 1.00 29.23 158 PRO B O 1
ATOM 2651 N N . LEU B 1 143 ? 1.708 49.189 32.984 1.00 29.48 159 LEU B N 1
ATOM 2652 C CA . LEU B 1 143 ? 3.094 48.949 32.575 1.00 28.28 159 LEU B CA 1
ATOM 2653 C C . LEU B 1 143 ? 3.317 49.359 31.107 1.00 26.98 159 LEU B C 1
ATOM 2654 O O . LEU B 1 143 ? 4.335 49.971 30.791 1.00 27.27 159 LEU B O 1
ATOM 2659 N N . VAL B 1 144 ? 2.360 49.042 30.240 1.00 25.42 160 VAL B N 1
ATOM 2660 C CA . VAL B 1 144 ? 2.403 49.420 28.820 1.00 25.78 160 VAL B CA 1
ATOM 2661 C C . VAL B 1 144 ? 2.289 50.950 28.650 1.00 26.01 160 VAL B C 1
ATOM 2662 O O . VAL B 1 144 ? 3.046 51.553 27.884 1.00 25.56 160 VAL B O 1
ATOM 2666 N N . GLN B 1 145 ? 1.353 51.572 29.361 1.00 25.53 161 GLN B N 1
ATOM 2667 C CA . GLN B 1 145 ? 1.277 53.051 29.347 1.00 26.54 161 GLN B CA 1
ATOM 2668 C C . GLN B 1 145 ? 2.583 53.707 29.829 1.00 25.97 161 GLN B C 1
ATOM 2669 O O . GLN B 1 145 ? 3.029 54.701 29.272 1.00 24.75 161 GLN B O 1
ATOM 2675 N N . ALA B 1 146 ? 3.215 53.137 30.853 1.00 25.78 162 ALA B N 1
ATOM 2676 C CA . ALA B 1 146 ? 4.460 53.684 31.376 1.00 25.06 162 ALA B CA 1
ATOM 2677 C C . ALA B 1 146 ? 5.621 53.596 30.378 1.00 24.86 162 ALA B C 1
ATOM 2678 O O . ALA B 1 146 ? 6.393 54.561 30.215 1.00 24.14 162 ALA B O 1
ATOM 2680 N N A LYS B 1 147 ? 5.743 52.452 29.698 0.50 24.57 163 LYS B N 1
ATOM 2681 N N B LYS B 1 147 ? 5.737 52.454 29.698 0.50 24.57 163 LYS B N 1
ATOM 2682 C CA A LYS B 1 147 ? 6.805 52.265 28.709 0.50 23.73 163 LYS B CA 1
ATOM 2683 C CA B LYS B 1 147 ? 6.808 52.256 28.723 0.50 23.66 163 LYS B CA 1
ATOM 2684 C C A LYS B 1 147 ? 6.598 53.178 27.503 0.50 23.02 163 LYS B C 1
ATOM 2685 C C B LYS B 1 147 ? 6.602 53.132 27.480 0.50 23.03 163 LYS B C 1
ATOM 2686 O O A LYS B 1 147 ? 7.552 53.724 26.967 0.50 22.55 163 LYS B O 1
ATOM 2687 O O B LYS B 1 147 ? 7.565 53.621 26.903 0.50 22.56 163 LYS B O 1
ATOM 2698 N N . LEU B 1 148 ? 5.349 53.335 27.087 1.00 22.74 164 LEU B N 1
ATOM 2699 C CA . LEU B 1 148 ? 5.025 54.226 25.979 1.00 22.62 164 LEU B CA 1
ATOM 2700 C C . LEU B 1 148 ? 5.366 55.668 26.352 1.00 23.24 164 LEU B C 1
ATOM 2701 O O . LEU B 1 148 ? 5.906 56.404 25.535 1.00 23.05 164 LEU B O 1
ATOM 2706 N N . LYS B 1 149 ? 5.044 56.068 27.579 1.00 22.95 165 LYS B N 1
ATOM 2707 C CA . LYS B 1 149 ? 5.404 57.420 28.050 1.00 23.79 165 LYS B CA 1
ATOM 2708 C C . LYS B 1 149 ? 6.918 57.574 28.044 1.00 23.69 165 LYS B C 1
ATOM 2709 O O . LYS B 1 149 ? 7.437 58.621 27.642 1.00 22.77 165 LYS B O 1
ATOM 2715 N N . GLU B 1 150 ? 7.625 56.527 28.491 1.00 23.84 166 GLU B N 1
ATOM 2716 C CA . GLU B 1 150 ? 9.088 56.549 28.551 1.00 24.64 166 GLU B CA 1
ATOM 2717 C C . GLU B 1 150 ? 9.717 56.758 27.173 1.00 23.45 166 GLU B C 1
ATOM 2718 O O . GLU B 1 150 ? 10.645 57.561 27.019 1.00 23.45 166 GLU B O 1
ATOM 2724 N N . ARG B 1 151 ? 9.212 56.030 26.184 1.00 21.53 167 ARG B N 1
ATOM 2725 C CA . ARG B 1 151 ? 9.752 56.085 24.831 1.00 21.64 167 ARG B CA 1
ATOM 2726 C C . ARG B 1 151 ? 9.313 57.322 24.029 1.00 20.38 167 ARG B C 1
ATOM 2727 O O . ARG B 1 151 ? 10.107 57.882 23.292 1.00 20.58 167 ARG B O 1
ATOM 2735 N N . TYR B 1 152 ? 8.043 57.707 24.164 1.00 20.01 168 TYR B N 1
ATOM 2736 C CA . TYR B 1 152 ? 7.408 58.679 23.277 1.00 20.23 168 TYR B CA 1
ATOM 2737 C C . TYR B 1 152 ? 6.902 59.951 23.962 1.00 19.99 168 TYR B C 1
ATOM 2738 O O . TYR B 1 152 ? 6.520 60.909 23.271 1.00 19.00 168 TYR B O 1
ATOM 2747 N N . GLY B 1 153 ? 6.849 59.935 25.285 1.00 19.05 169 GLY B N 1
ATOM 2748 C CA . GLY B 1 153 ? 6.145 60.980 26.020 1.00 20.85 169 GLY B CA 1
ATOM 2749 C C . GLY B 1 153 ? 4.715 61.142 25.532 1.00 21.82 169 GLY B C 1
ATOM 2750 O O . GLY B 1 153 ? 3.962 60.166 25.428 1.00 22.12 169 GLY B O 1
ATOM 2751 N N . LYS B 1 154 ? 4.319 62.369 25.211 1.00 21.62 170 LYS B N 1
ATOM 2752 C CA . LYS B 1 154 ? 2.948 62.581 24.785 1.00 22.60 170 LYS B CA 1
ATOM 2753 C C . LYS B 1 154 ? 2.790 62.250 23.326 1.00 23.29 170 LYS B C 1
ATOM 2754 O O . LYS B 1 154 ? 1.678 62.035 22.875 1.00 24.80 170 LYS B O 1
ATOM 2760 N N . ASN B 1 155 ? 3.886 62.248 22.573 1.00 23.57 171 ASN B N 1
ATOM 2761 C CA . ASN B 1 155 ? 3.794 62.031 21.135 1.00 24.93 171 ASN B CA 1
ATOM 2762 C C . ASN B 1 155 ? 3.822 60.549 20.753 1.00 24.67 171 ASN B C 1
ATOM 2763 O O . ASN B 1 155 ? 4.673 60.105 19.985 1.00 25.60 171 ASN B O 1
ATOM 2768 N N . ILE B 1 156 ? 2.874 59.792 21.282 1.00 24.30 172 ILE B N 1
ATOM 2769 C CA . ILE B 1 156 ? 2.703 58.386 20.858 1.00 24.36 172 ILE B CA 1
ATOM 2770 C C . ILE B 1 156 ? 2.144 58.337 19.421 1.00 24.01 172 ILE B C 1
ATOM 2771 O O . ILE B 1 156 ? 1.128 58.992 19.168 1.00 24.99 172 ILE B O 1
ATOM 2776 N N . PRO B 1 157 ? 2.758 57.530 18.494 1.00 24.40 173 PRO B N 1
ATOM 2777 C CA . PRO B 1 157 ? 2.275 57.423 17.107 1.00 24.71 173 PRO B CA 1
ATOM 2778 C C . PRO B 1 157 ? 1.122 56.400 16.923 1.00 25.37 173 PRO B C 1
ATOM 2779 O O . PRO B 1 157 ? 1.281 55.330 16.286 1.00 24.30 173 PRO B O 1
ATOM 2783 N N . LEU B 1 158 ? -0.038 56.777 17.460 1.00 25.16 174 LEU B N 1
ATOM 2784 C CA . LEU B 1 158 ? -1.225 55.917 17.529 1.00 24.69 174 LEU B CA 1
ATOM 2785 C C . LEU B 1 158 ? -1.690 55.358 16.176 1.00 24.28 174 LEU B C 1
ATOM 2786 O O . LEU B 1 158 ? -2.180 54.225 16.115 1.00 22.88 174 LEU B O 1
ATOM 2791 N N . GLU B 1 159 ? -1.493 56.140 15.116 1.00 24.01 175 GLU B N 1
ATOM 2792 C CA . GLU B 1 159 ? -1.932 55.766 13.776 1.00 24.95 175 GLU B CA 1
ATOM 2793 C C . GLU B 1 159 ? -0.919 54.952 12.981 1.00 24.05 175 GLU B C 1
ATOM 2794 O O . GLU B 1 159 ? -1.192 54.585 11.841 1.00 23.04 175 GLU B O 1
ATOM 2800 N N . GLU B 1 160 ? 0.257 54.692 13.554 1.00 23.73 176 GLU B N 1
ATOM 2801 C CA . GLU B 1 160 ? 1.321 54.028 12.793 1.00 23.46 176 GLU B CA 1
ATOM 2802 C C . GLU B 1 160 ? 0.926 52.581 12.471 1.00 22.96 176 GLU B C 1
ATOM 2803 O O . GLU B 1 160 ? 0.499 51.846 13.357 1.00 22.28 176 GLU B O 1
ATOM 2809 N N . THR B 1 161 ? 1.071 52.185 11.205 1.00 23.06 177 THR B N 1
ATOM 2810 C CA . THR B 1 161 ? 0.970 50.759 10.828 1.00 22.53 177 THR B CA 1
ATOM 2811 C C . THR B 1 161 ? 2.097 49.925 11.429 1.00 21.06 177 THR B C 1
ATOM 2812 O O . THR B 1 161 ? 3.279 50.268 11.284 1.00 22.16 177 THR B O 1
ATOM 2816 N N . VAL B 1 162 ? 1.743 48.810 12.056 1.00 19.44 178 VAL B N 1
ATOM 2817 C CA . VAL B 1 162 ? 2.682 47.989 12.833 1.00 18.28 178 VAL B CA 1
ATOM 2818 C C . VAL B 1 162 ? 2.482 46.503 12.533 1.00 18.14 178 VAL B C 1
ATOM 2819 O O . VAL B 1 162 ? 1.363 46.075 12.252 1.00 16.79 178 VAL B O 1
ATOM 2823 N N . VAL B 1 163 ? 3.563 45.723 12.535 1.00 16.99 179 VAL B N 1
ATOM 2824 C CA . VAL B 1 163 ? 3.413 44.261 12.525 1.00 17.04 179 VAL B CA 1
ATOM 2825 C C . VAL B 1 163 ? 4.087 43.733 13.756 1.00 17.05 179 VAL B C 1
ATOM 2826 O O . VAL B 1 163 ? 5.271 43.986 13.942 1.00 17.48 179 VAL B O 1
ATOM 2830 N N . SER B 1 164 ? 3.366 42.991 14.595 1.00 16.87 180 SER B N 1
ATOM 2831 C CA . SER B 1 164 ? 3.972 42.429 15.800 1.00 17.00 180 SER B CA 1
ATOM 2832 C C . SER B 1 164 ? 4.579 41.027 15.527 1.00 16.58 180 SER B C 1
ATOM 2833 O O . SER B 1 164 ? 4.205 40.355 14.557 1.00 16.41 180 SER B O 1
ATOM 2836 N N . PRO B 1 165 ? 5.465 40.572 16.410 1.00 16.37 181 PRO B N 1
ATOM 2837 C CA . PRO B 1 165 ? 5.921 39.162 16.331 1.00 16.34 181 PRO B CA 1
ATOM 2838 C C . PRO B 1 165 ? 4.763 38.145 16.392 1.00 16.56 181 PRO B C 1
ATOM 2839 O O . PRO B 1 165 ? 4.778 37.172 15.641 1.00 16.91 181 PRO B O 1
ATOM 2843 N N . GLN B 1 166 ? 3.769 38.365 17.254 1.00 16.84 182 GLN B N 1
ATOM 2844 C CA . GLN B 1 166 ? 2.611 37.475 17.293 1.00 16.46 182 GLN B CA 1
ATOM 2845 C C . GLN B 1 166 ? 1.849 37.468 15.969 1.00 15.27 182 GLN B C 1
ATOM 2846 O O . GLN B 1 166 ? 1.375 36.424 15.532 1.00 15.87 182 GLN B O 1
ATOM 2852 N N . ALA B 1 167 ? 1.742 38.625 15.321 1.00 13.64 183 ALA B N 1
ATOM 2853 C CA . ALA B 1 167 ? 1.070 38.735 14.029 1.00 13.07 183 ALA B CA 1
ATOM 2854 C C . ALA B 1 167 ? 1.800 37.840 13.006 1.00 13.72 183 ALA B C 1
ATOM 2855 O O . ALA B 1 167 ? 1.184 37.116 12.245 1.00 13.35 183 ALA B O 1
ATOM 2857 N N . VAL B 1 168 ? 3.123 37.896 12.992 1.00 13.12 184 VAL B N 1
ATOM 2858 C CA . VAL B 1 168 ? 3.857 37.026 12.049 1.00 13.71 184 VAL B CA 1
ATOM 2859 C C . VAL B 1 168 ? 3.634 35.562 12.443 1.00 13.92 184 VAL B C 1
ATOM 2860 O O . VAL B 1 168 ? 3.374 34.726 11.595 1.00 15.07 184 VAL B O 1
ATOM 2864 N N . PHE B 1 169 ? 3.723 35.241 13.735 1.00 14.66 185 PHE B N 1
ATOM 2865 C CA . PHE B 1 169 ? 3.547 33.855 14.162 1.00 14.76 185 PHE B CA 1
ATOM 2866 C C . PHE B 1 169 ? 2.229 33.309 13.574 1.00 15.43 185 PHE B C 1
ATOM 2867 O O . PHE B 1 169 ? 2.211 32.203 13.024 1.00 16.40 185 PHE B O 1
ATOM 2875 N N . ASP B 1 170 ? 1.165 34.106 13.633 1.00 15.33 186 ASP B N 1
ATOM 2876 C CA . ASP B 1 170 ? -0.204 33.685 13.227 1.00 16.35 186 ASP B CA 1
ATOM 2877 C C . ASP B 1 170 ? -0.494 33.807 11.727 1.00 16.88 186 ASP B C 1
ATOM 2878 O O . ASP B 1 170 ? -1.644 33.657 11.317 1.00 17.85 186 ASP B O 1
ATOM 2883 N N . ALA B 1 171 ? 0.520 34.066 10.911 1.00 16.51 187 ALA B N 1
ATOM 2884 C CA . ALA B 1 171 ? 0.323 34.083 9.453 1.00 17.61 187 ALA B CA 1
ATOM 2885 C C . ALA B 1 171 ? -0.231 32.738 9.018 1.00 16.78 187 ALA B C 1
ATOM 2886 O O . ALA B 1 171 ? 0.217 31.687 9.522 1.00 17.53 187 ALA B O 1
ATOM 2888 N N . PRO B 1 172 ? -1.202 32.752 8.084 1.00 18.49 188 PRO B N 1
ATOM 2889 C CA . PRO B 1 172 ? -1.855 31.493 7.692 1.00 18.32 188 PRO B CA 1
ATOM 2890 C C . PRO B 1 172 ? -0.954 30.500 6.944 1.00 18.70 188 PRO B C 1
ATOM 2891 O O . PRO B 1 172 ? -1.263 29.298 6.867 1.00 18.90 188 PRO B O 1
ATOM 2895 N N . GLN B 1 173 ? 0.157 31.000 6.405 1.00 19.19 189 GLN B N 1
ATOM 2896 C CA . GLN B 1 173 ? 1.068 30.138 5.596 1.00 19.10 189 GLN B CA 1
ATOM 2897 C C . GLN B 1 173 ? 1.866 29.195 6.484 1.00 19.47 189 GLN B C 1
ATOM 2898 O O . GLN B 1 173 ? 2.386 28.174 6.016 1.00 20.36 189 GLN B O 1
ATOM 2904 N N . LEU B 1 174 ? 1.929 29.489 7.773 1.00 18.08 190 LEU B N 1
ATOM 2905 C CA . LEU B 1 174 ? 2.970 28.896 8.593 1.00 17.44 190 LEU B CA 1
ATOM 2906 C C . LEU B 1 174 ? 2.529 27.667 9.366 1.00 17.71 190 LEU B C 1
ATOM 2907 O O . LEU B 1 174 ? 1.354 27.551 9.712 1.00 19.39 190 LEU B O 1
ATOM 2912 N N . THR B 1 175 ? 3.483 26.787 9.660 1.00 17.37 191 THR B N 1
ATOM 2913 C CA . THR B 1 175 ? 3.295 25.648 10.565 1.00 17.85 191 THR B CA 1
ATOM 2914 C C . THR B 1 175 ? 4.503 25.587 11.492 1.00 16.87 191 THR B C 1
ATOM 2915 O O . THR B 1 175 ? 5.576 26.084 11.134 1.00 15.92 191 THR B O 1
ATOM 2919 N N . THR B 1 176 ? 4.366 24.945 12.654 1.00 17.35 192 THR B N 1
ATOM 2920 C CA . THR B 1 176 ? 5.492 24.863 13.589 1.00 17.37 192 THR B CA 1
ATOM 2921 C C . THR B 1 176 ? 6.401 23.668 13.267 1.00 18.76 192 THR B C 1
ATOM 2922 O O . THR B 1 176 ? 5.912 22.540 13.099 1.00 18.28 192 THR B O 1
ATOM 2926 N N . VAL B 1 177 ? 7.705 23.913 13.176 1.00 18.43 193 VAL B N 1
ATOM 2927 C CA . VAL B 1 177 ? 8.656 22.853 12.776 1.00 19.22 193 VAL B CA 1
ATOM 2928 C C . VAL B 1 177 ? 9.671 22.586 13.872 1.00 18.91 193 VAL B C 1
ATOM 2929 O O . VAL B 1 177 ? 10.407 21.611 13.805 1.00 19.29 193 VAL B O 1
ATOM 2933 N N . ALA B 1 178 ? 9.707 23.444 14.895 1.00 18.80 194 ALA B N 1
ATOM 2934 C CA . ALA B 1 178 ? 10.533 23.214 16.068 1.00 19.94 194 ALA B CA 1
ATOM 2935 C C . ALA B 1 178 ? 9.948 23.972 17.258 1.00 20.40 194 ALA B C 1
ATOM 2936 O O . ALA B 1 178 ? 9.432 25.065 17.104 1.00 18.47 194 ALA B O 1
ATOM 2938 N N . LYS B 1 179 ? 10.028 23.379 18.441 1.00 21.52 195 LYS B N 1
ATOM 2939 C CA . LYS B 1 179 ? 9.553 24.045 19.621 1.00 23.07 195 LYS B CA 1
ATOM 2940 C C . LYS B 1 179 ? 10.319 23.529 20.810 1.00 24.20 195 LYS B C 1
ATOM 2941 O O . LYS B 1 179 ? 10.349 22.309 21.070 1.00 24.46 195 LYS B O 1
ATOM 2947 N N . GLU B 1 180 ? 10.954 24.456 21.515 1.00 24.21 196 GLU B N 1
ATOM 2948 C CA . GLU B 1 180 ? 11.643 24.172 22.761 1.00 24.82 196 GLU B CA 1
ATOM 2949 C C . GLU B 1 180 ? 11.210 25.247 23.722 1.00 24.54 196 GLU B C 1
ATOM 2950 O O . GLU B 1 180 ? 11.834 26.296 23.824 1.00 23.08 196 GLU B O 1
ATOM 2956 N N . TRP B 1 181 ? 10.097 24.960 24.398 1.00 24.95 197 TRP B N 1
ATOM 2957 C CA . TRP B 1 181 ? 9.364 25.939 25.181 1.00 26.61 197 TRP B CA 1
ATOM 2958 C C . TRP B 1 181 ? 8.575 25.208 26.278 1.00 28.34 197 TRP B C 1
ATOM 2959 O O . TRP B 1 181 ? 7.385 24.988 26.124 1.00 29.26 197 TRP B O 1
ATOM 2970 N N . PRO B 1 182 ? 9.238 24.827 27.375 1.00 30.40 198 PRO B N 1
ATOM 2971 C CA . PRO B 1 182 ? 8.618 24.110 28.506 1.00 31.32 198 PRO B CA 1
ATOM 2972 C C . PRO B 1 182 ? 7.335 24.795 28.928 1.00 32.04 198 PRO B C 1
ATOM 2973 O O . PRO B 1 182 ? 7.396 26.006 29.163 1.00 32.84 198 PRO B O 1
#

Organism: Escherichia coli O157:H7 (NCBI:txid83334)

Foldseek 3Di:
DQDAFFKKKFAQAPDPCRVLQCQQAVHRGRAMFTWAQDVNFTWTQFPDFHGDTHHPVVVQVRGVVSWMWIKAQPPHDDPQLSVLLVVLSVVRGNQGDDLQQALDSNHDHGVSSSQVSCCVRVVDRQFDKDFSLPTDCPDVSNVVVQCVSQNPNRRRGGTHGGPVRNVPGPRIDIDDTDHDPD/DQDAFFKKKFAQAPDPCRVLLCQQAVHRGAAMFTWAQDVNFTWTQFPDFHGDTHHPVVVLVRGVVSWMWIKAQPVHDDPQLSVLLVVLSVVRPPQGDDLLQALDSNHDHGVSSSQVSCCVRPVDRQFDKDFQLPTRCPDVSNVVVQCVSQNPNRRRGGIHGGPVRNVPGPRIDIDDGDHD

CATH classification: 3.90.1720.10